Protein AF-A0A1I5YXT7-F1 (afdb_monomer_lite)

pLDDT: mean 79.83, std 17.12, range [38.31, 97.75]

Organism: Hymenobacter arizonensis (NCBI:txid1227077)

Radius of gyration: 20.51 Å; chains: 1; bounding box: 55×56×54 Å

Foldseek 3Di:
DDAPDWQADDPFKTWDDPPPPPPQFWIWMFTADPVGDTDTADIAGHDPQFRWQEWYDDPQKIKTWWWRDCVPHPPDQIFTWIFMWRNVDSHTDTGTADDPDPRDHPKIQNYWDDDDQWIWTWIDFDPFTWIFIFGHDPDDDHTHDTDIDGQPDDAARKDWRDWEDEPFKIWTWIWHQDPQAIKIWIWMATPPVRHTAEIEMEGDGVVNVPPPPDPPDDDDPPDDFDDWYDAHQWIWTLGAQKIKIFRSVQSNVVQDDPDDPDPDDDDPPSRHYYHYVVVVDDGGRIDIGGDDPQFGSVQWYDHHHQWIFGQTPVNPDTDTDGPPDD

Sequence (326 aa):
MPFGALTAVSNGYAVSLPTKRANHSRVSRAILNEEGVPTRLPDLALPPHLVTRGLALHGPFLYVGGDFDERGRPAVEVRPAAGRFDLRVEQPTWEPLELPIPPAAGKAIDDVLVEGDELILVDNILFPKYLFVYRLAAGNALPHSPRVIELPFARVNEHIHKGQVSPDYVALYSTSTGMGGTGTYVSVLRRGEYSPCLEVAYEEAAEESWTPWTLASGTEFRSLPFDIALHDHTLVIACPQALACIDLRAVETAALPGPLDSPHATIPPSEFLRIDLRDATPVSGLRWLDLGPEEDPDAVQFVGPNRLLLTTSDKQATQQAWLKAI

Secondary structure (DSSP, 8-state):
----S-SEE-SSEEEEPPPTTS-SSEEEEEEE-TT--EEEPPPEEPPTTEEEEEEEEETTEEEEEEEE--TT-TTS---EEEEEEETTSSSPPPEEPPPSS---TT-EEEEEEEETTEEEEEEESSSSPEEEEEEPPSSSPPP-SPEEEE-S---TT-EEEEEEE-SSEEEEEEEEEETTEEEEEEEEEETTT--EEEEEEEEEEHHHH-S-----SS-----S---EEEETTEEEEEETTEEEEEEHHHHHHHH--S----TT----TTSSEEEEGGGT---TTEEEEEPPTT--GGGEEEEETTEEEEE-TTSS-EEEEESTT-

Structure (mmCIF, N/CA/C/O backbone):
data_AF-A0A1I5YXT7-F1
#
_entry.id   AF-A0A1I5YXT7-F1
#
loop_
_atom_site.group_PDB
_atom_site.id
_atom_site.type_symbol
_atom_site.label_atom_id
_atom_site.label_alt_id
_atom_site.label_comp_id
_atom_site.label_asym_id
_atom_site.label_entity_id
_atom_site.label_seq_id
_atom_site.pdbx_PDB_ins_code
_atom_site.Cartn_x
_atom_site.Cartn_y
_atom_site.Cartn_z
_atom_site.occupancy
_atom_site.B_iso_or_equiv
_atom_site.auth_seq_id
_atom_site.auth_comp_id
_atom_site.auth_asym_id
_atom_site.auth_atom_id
_atom_site.pdbx_PDB_model_num
ATOM 1 N N . MET A 1 1 ? -15.510 22.382 6.409 1.00 51.41 1 MET A N 1
ATOM 2 C CA . MET A 1 1 ? -14.091 22.154 6.058 1.00 51.41 1 MET A CA 1
ATOM 3 C C . MET A 1 1 ? -14.060 21.079 4.990 1.00 51.41 1 MET A C 1
ATOM 5 O O . MET A 1 1 ? -14.765 20.093 5.192 1.00 51.41 1 MET A O 1
ATOM 9 N N . PRO A 1 2 ? -13.353 21.289 3.869 1.00 63.00 2 PRO A N 1
ATOM 10 C CA . PRO A 1 2 ? -13.248 20.286 2.813 1.00 63.00 2 PRO A CA 1
ATOM 11 C C . PRO A 1 2 ? -12.614 19.001 3.362 1.00 63.00 2 PRO A C 1
ATOM 13 O O . PRO A 1 2 ? -11.765 19.063 4.254 1.00 63.00 2 PRO A O 1
ATOM 16 N N . PHE A 1 3 ? -13.066 17.849 2.868 1.00 61.78 3 PHE A N 1
ATOM 17 C CA . PHE A 1 3 ? -12.399 16.570 3.114 1.00 61.78 3 PHE A CA 1
ATOM 18 C C . PHE A 1 3 ? -11.018 16.627 2.443 1.00 61.78 3 PHE A C 1
ATOM 20 O O . PHE A 1 3 ? -10.900 17.196 1.357 1.00 61.78 3 PHE A O 1
ATOM 27 N N . GLY A 1 4 ? -9.970 16.132 3.108 1.00 67.62 4 GLY A N 1
ATOM 28 C CA . GLY A 1 4 ? -8.622 16.114 2.531 1.00 67.62 4 GLY A CA 1
ATOM 29 C C . GLY A 1 4 ? -8.531 15.189 1.313 1.00 67.62 4 GLY A C 1
ATOM 30 O O . GLY A 1 4 ? -9.512 14.543 0.942 1.00 67.62 4 GLY A O 1
ATOM 31 N N . ALA A 1 5 ? -7.343 15.095 0.711 1.00 71.69 5 ALA A N 1
ATOM 32 C CA . ALA A 1 5 ? -7.082 14.090 -0.319 1.00 71.69 5 ALA A CA 1
ATOM 33 C C . ALA A 1 5 ? -7.396 12.692 0.240 1.00 71.69 5 ALA A C 1
ATOM 35 O O . ALA A 1 5 ? -6.909 12.324 1.311 1.00 71.69 5 ALA A O 1
ATOM 36 N N . LEU A 1 6 ? -8.263 11.953 -0.453 1.00 72.94 6 LEU A N 1
ATOM 37 C CA . LEU A 1 6 ? -8.697 10.626 -0.029 1.00 72.94 6 LEU A CA 1
ATOM 38 C C . LEU A 1 6 ? -7.500 9.679 0.018 1.00 72.94 6 LEU A C 1
ATOM 40 O O . LEU A 1 6 ? -6.751 9.586 -0.948 1.00 72.94 6 LEU A O 1
ATOM 44 N N . THR A 1 7 ? -7.338 8.979 1.140 1.00 78.25 7 THR A N 1
ATOM 45 C CA . THR A 1 7 ? -6.273 7.980 1.311 1.00 78.25 7 THR A CA 1
ATOM 46 C C . THR A 1 7 ? -6.803 6.573 1.055 1.00 78.25 7 THR A C 1
ATOM 48 O O . THR A 1 7 ? -6.131 5.787 0.404 1.00 78.25 7 THR A O 1
ATOM 51 N N . ALA A 1 8 ? -8.018 6.261 1.520 1.00 78.69 8 ALA A N 1
ATOM 52 C CA . ALA A 1 8 ? -8.677 4.989 1.227 1.00 78.69 8 ALA A CA 1
ATOM 53 C C . ALA A 1 8 ? -10.203 5.148 1.147 1.00 78.69 8 ALA A C 1
ATOM 55 O O . ALA A 1 8 ? -10.797 6.002 1.816 1.00 78.69 8 ALA A O 1
ATOM 56 N N . VAL A 1 9 ? -10.843 4.306 0.329 1.00 81.38 9 VAL A N 1
ATOM 57 C CA . VAL A 1 9 ? -12.294 4.309 0.087 1.00 81.38 9 VAL A CA 1
ATOM 58 C C . VAL A 1 9 ? -12.834 2.874 0.058 1.00 81.38 9 VAL A C 1
ATOM 60 O O . VAL A 1 9 ? -12.223 1.996 -0.541 1.00 81.38 9 VAL A O 1
ATOM 63 N N . SER A 1 10 ? -13.999 2.643 0.668 1.00 85.50 10 SER A N 1
ATOM 64 C CA . SER A 1 10 ? -14.807 1.422 0.533 1.00 85.50 10 SER A CA 1
ATOM 65 C C . SER A 1 10 ? -16.234 1.762 0.082 1.00 85.50 10 SER A C 1
ATOM 67 O O . SER A 1 10 ? -16.567 2.928 -0.117 1.00 85.50 10 SER A O 1
ATOM 69 N N . ASN A 1 11 ? -17.106 0.756 -0.067 1.00 81.06 11 ASN A N 1
ATOM 70 C CA . ASN A 1 11 ? -18.487 0.948 -0.541 1.00 81.06 11 ASN A CA 1
ATOM 71 C C . ASN A 1 11 ? -19.358 1.853 0.351 1.00 81.06 11 ASN A C 1
ATOM 73 O O . ASN A 1 11 ? -20.406 2.294 -0.102 1.00 81.06 11 ASN A O 1
ATOM 77 N N . GLY A 1 12 ? -18.957 2.126 1.595 1.00 88.56 12 GLY A N 1
ATOM 78 C CA . GLY A 1 12 ? -19.732 2.979 2.506 1.00 88.56 12 GLY A CA 1
ATOM 79 C C . GLY A 1 12 ? -18.912 4.002 3.280 1.00 88.56 12 GLY A C 1
ATOM 80 O O . GLY A 1 12 ? -19.489 4.821 3.991 1.00 88.56 12 GLY A O 1
ATOM 81 N N . TYR A 1 13 ? -17.584 3.979 3.164 1.00 92.19 13 TYR A N 1
ATOM 82 C CA . TYR A 1 13 ? -16.708 4.822 3.969 1.00 92.19 13 TYR A CA 1
ATOM 83 C C . TYR A 1 13 ? -15.576 5.407 3.136 1.00 92.19 13 TYR A C 1
ATOM 85 O O . TYR A 1 13 ? -15.077 4.793 2.196 1.00 92.19 13 TYR A O 1
ATOM 93 N N . ALA A 1 14 ? -15.141 6.593 3.535 1.00 89.06 14 ALA A N 1
ATOM 94 C CA . ALA A 1 14 ? -13.957 7.248 3.012 1.00 89.06 14 ALA A CA 1
ATOM 95 C C . ALA A 1 14 ? -13.109 7.754 4.175 1.00 89.06 14 ALA A C 1
ATOM 97 O O . ALA A 1 14 ? -13.640 8.246 5.176 1.00 89.06 14 ALA A O 1
ATOM 98 N N . VAL A 1 15 ? -11.792 7.647 4.041 1.00 90.06 15 VAL A N 1
ATOM 99 C CA . VAL A 1 15 ? -10.830 8.125 5.036 1.00 90.06 15 VAL A CA 1
ATOM 100 C C . VAL A 1 15 ? -9.730 8.931 4.363 1.00 90.06 15 VAL A C 1
ATOM 102 O O . VAL A 1 15 ? -9.345 8.669 3.222 1.00 90.06 15 VAL A O 1
ATOM 105 N N . SER A 1 16 ? -9.216 9.922 5.079 1.00 87.94 16 SER A N 1
ATOM 106 C CA . SER A 1 16 ? -8.082 10.721 4.624 1.00 87.94 16 SER A CA 1
ATOM 107 C C . SER A 1 16 ? -7.149 11.031 5.780 1.00 87.94 16 SER A C 1
ATOM 109 O O . SER A 1 16 ? -7.599 11.418 6.870 1.00 87.94 16 SER A O 1
ATOM 111 N N . LEU A 1 17 ? -5.849 10.954 5.516 1.00 84.50 17 LEU A N 1
ATOM 112 C CA . LEU A 1 17 ? -4.858 11.560 6.388 1.00 84.50 17 LEU A CA 1
ATOM 113 C C . LEU A 1 17 ? -4.933 13.089 6.267 1.00 84.50 17 LEU A C 1
ATOM 115 O O . LEU A 1 17 ? -5.038 13.627 5.161 1.00 84.50 17 LEU A O 1
ATOM 119 N N . PRO A 1 18 ? -4.907 13.823 7.389 1.00 74.19 18 PRO A N 1
ATOM 120 C CA . PRO A 1 18 ? -4.821 15.269 7.336 1.00 74.19 18 PRO A CA 1
ATOM 121 C C . PRO A 1 18 ? -3.513 15.699 6.658 1.00 74.19 18 PRO A C 1
ATOM 123 O O . PRO A 1 18 ? -2.463 15.088 6.839 1.00 74.19 18 PRO A O 1
ATOM 126 N N . THR A 1 19 ? -3.558 16.791 5.892 1.00 67.06 19 THR A N 1
ATOM 127 C CA . THR A 1 19 ? -2.360 17.366 5.260 1.00 67.06 19 THR A CA 1
ATOM 128 C C . THR A 1 19 ? -1.277 17.659 6.307 1.00 67.06 19 THR A C 1
ATOM 130 O O . THR A 1 19 ? -1.624 18.139 7.389 1.00 67.06 19 THR A O 1
ATOM 133 N N . LYS A 1 20 ? 0.004 17.444 5.947 1.00 58.19 20 LYS A N 1
ATOM 134 C CA . LYS A 1 20 ? 1.272 17.473 6.735 1.00 58.19 20 LYS A CA 1
ATOM 135 C C . LYS A 1 20 ? 1.431 18.465 7.915 1.00 58.19 20 LYS A C 1
ATOM 137 O O . LYS A 1 20 ? 2.406 18.360 8.646 1.00 58.19 20 LYS A O 1
ATOM 142 N N . ARG A 1 21 ? 0.545 19.446 8.108 1.00 50.75 21 ARG A N 1
ATOM 143 C CA . ARG A 1 21 ? 0.590 20.441 9.196 1.00 50.75 21 ARG A CA 1
ATOM 144 C C . ARG A 1 21 ? -0.357 20.170 10.367 1.00 50.75 21 ARG A C 1
ATOM 146 O O . ARG A 1 21 ? -0.235 20.840 11.387 1.00 50.75 21 ARG A O 1
ATOM 153 N N . ALA A 1 22 ? -1.300 19.240 10.247 1.00 51.69 22 ALA A N 1
ATOM 154 C CA . ALA A 1 22 ? -2.171 18.874 11.358 1.00 51.69 22 ALA A CA 1
ATOM 155 C C . ALA A 1 22 ? -1.565 17.683 12.108 1.00 51.69 22 ALA A C 1
ATOM 157 O O . ALA A 1 22 ? -1.231 16.674 11.499 1.00 51.69 22 ALA A O 1
ATOM 158 N N . ASN A 1 23 ? -1.395 17.855 13.422 1.00 53.50 23 ASN A N 1
ATOM 159 C CA . ASN A 1 23 ? -0.849 16.882 14.370 1.00 53.50 23 ASN A CA 1
ATOM 160 C C . ASN A 1 23 ? -1.160 15.431 13.967 1.00 53.50 23 ASN A C 1
ATOM 162 O O . ASN A 1 23 ? -2.331 15.098 13.784 1.00 53.50 23 ASN A O 1
ATOM 166 N N . HIS A 1 24 ? -0.115 14.598 13.895 1.00 62.75 24 HIS A N 1
ATOM 167 C CA . HIS A 1 24 ? -0.063 13.198 13.434 1.00 62.75 24 HIS A CA 1
ATOM 168 C C . HIS A 1 24 ? -1.058 12.208 14.085 1.00 62.75 24 HIS A C 1
ATOM 170 O O . HIS A 1 24 ? -0.978 11.013 13.852 1.00 62.75 24 HIS A O 1
ATOM 176 N N . SER A 1 25 ? -2.010 12.673 14.892 1.00 71.88 25 SER A N 1
ATOM 177 C CA . SER A 1 25 ? -2.858 11.863 15.771 1.00 71.88 25 SER A CA 1
ATOM 178 C C . SER A 1 25 ? -4.332 11.817 15.348 1.00 71.88 25 SER A C 1
ATOM 180 O O . SER A 1 25 ? -5.193 11.533 16.183 1.00 71.88 25 SER A O 1
ATOM 182 N N . ARG A 1 26 ? -4.663 12.157 14.094 1.00 86.06 26 ARG A N 1
ATOM 183 C CA . ARG A 1 26 ? -6.054 12.158 13.609 1.00 86.06 26 ARG A CA 1
ATOM 184 C C . ARG A 1 26 ? -6.184 11.562 12.219 1.00 86.06 26 ARG A C 1
ATOM 186 O O . ARG A 1 26 ? -5.391 11.867 11.338 1.00 86.06 26 ARG A O 1
ATOM 193 N N . VAL A 1 27 ? -7.259 10.807 12.017 1.00 90.94 27 VAL A N 1
ATOM 194 C CA . VAL A 1 27 ? -7.727 10.358 10.700 1.00 90.94 27 VAL A CA 1
ATOM 195 C C . VAL A 1 27 ? -9.112 10.951 10.475 1.00 90.94 27 VAL A C 1
ATOM 197 O O . VAL A 1 27 ? -10.010 10.773 11.302 1.00 90.94 27 VAL A O 1
ATOM 200 N N . SER A 1 28 ? -9.288 11.682 9.373 1.00 92.06 28 SER A N 1
ATOM 201 C CA . SER A 1 28 ? -10.616 12.150 8.965 1.00 92.06 28 SER A CA 1
ATOM 202 C C . SER A 1 28 ? -11.378 10.993 8.332 1.00 92.06 28 SER A C 1
ATOM 204 O O . SER A 1 28 ? -10.802 10.212 7.575 1.00 92.06 28 SER A O 1
ATOM 206 N N . ARG A 1 29 ? -12.677 10.894 8.618 1.00 93.94 29 ARG A N 1
ATOM 207 C CA . ARG A 1 29 ? -13.549 9.857 8.055 1.00 93.94 29 ARG A CA 1
ATOM 208 C C . ARG A 1 29 ? -14.902 10.419 7.629 1.00 93.94 29 ARG A C 1
ATOM 210 O O . ARG A 1 29 ? -15.376 11.417 8.177 1.00 93.94 29 ARG A O 1
ATOM 217 N N . ALA A 1 30 ? -15.518 9.775 6.652 1.00 92.69 30 ALA A N 1
ATOM 218 C CA . ALA A 1 30 ? -16.839 10.096 6.134 1.00 92.69 30 ALA A CA 1
ATOM 219 C C . ALA A 1 30 ? -17.614 8.815 5.808 1.00 92.69 30 ALA A C 1
ATOM 221 O O . ALA A 1 30 ? -17.011 7.785 5.506 1.00 92.69 30 ALA A O 1
ATOM 222 N N . ILE A 1 31 ? -18.943 8.907 5.855 1.00 93.06 31 ILE A N 1
ATOM 223 C CA . ILE A 1 31 ? -19.852 7.915 5.265 1.00 93.06 31 ILE A CA 1
ATOM 224 C C . ILE A 1 31 ? -20.153 8.356 3.840 1.00 93.06 31 ILE A C 1
ATOM 226 O O . ILE A 1 31 ? -20.368 9.544 3.603 1.00 93.06 31 ILE A O 1
ATOM 230 N N . LEU A 1 32 ? -20.174 7.416 2.906 1.00 87.69 32 LEU A N 1
ATOM 231 C CA . LEU A 1 32 ? -20.606 7.661 1.535 1.00 87.69 32 LEU A CA 1
ATOM 232 C C . LEU A 1 32 ? -22.086 7.298 1.402 1.00 87.69 32 LEU A C 1
ATOM 234 O O . LEU A 1 32 ? -22.505 6.248 1.889 1.00 87.69 32 LEU A O 1
ATOM 238 N N . ASN A 1 33 ? -22.878 8.167 0.773 1.00 88.31 33 ASN A N 1
ATOM 239 C CA . ASN A 1 33 ? -24.246 7.820 0.384 1.00 88.31 33 ASN A CA 1
ATOM 240 C C . ASN A 1 33 ? -24.256 6.945 -0.890 1.00 88.31 33 ASN A C 1
ATOM 242 O O . ASN A 1 33 ? -23.198 6.595 -1.416 1.00 88.31 33 ASN A O 1
ATOM 246 N N . GLU A 1 34 ? -25.441 6.587 -1.390 1.00 86.69 34 GLU A N 1
ATOM 247 C CA . GLU A 1 34 ? -25.594 5.746 -2.589 1.00 86.69 34 GLU A CA 1
ATOM 248 C C . GLU A 1 34 ? -24.968 6.381 -3.844 1.00 86.69 34 GLU A C 1
ATOM 250 O O . GLU A 1 34 ? -24.461 5.675 -4.715 1.00 86.69 34 GLU A O 1
ATOM 255 N N . GLU A 1 35 ? -24.919 7.714 -3.906 1.00 84.38 35 GLU A N 1
ATOM 256 C CA . GLU A 1 35 ? -24.263 8.480 -4.969 1.00 84.38 35 GLU A CA 1
ATOM 257 C C . GLU A 1 35 ? -22.750 8.680 -4.744 1.00 84.38 35 GLU A C 1
ATOM 259 O O . GLU A 1 35 ? -22.089 9.353 -5.535 1.00 84.38 35 GLU A O 1
ATOM 264 N N . GLY A 1 36 ? -22.178 8.124 -3.670 1.00 81.38 36 GLY A N 1
ATOM 265 C CA . GLY A 1 36 ? -20.761 8.263 -3.329 1.00 81.38 36 GLY A CA 1
ATOM 266 C C . GLY A 1 36 ? -20.373 9.629 -2.746 1.00 81.38 36 GLY A C 1
ATOM 267 O O . GLY A 1 36 ? -19.185 9.925 -2.613 1.00 81.38 36 GLY A O 1
ATOM 268 N N . VAL A 1 37 ? -21.344 10.470 -2.387 1.00 82.31 37 VAL A N 1
ATOM 269 C CA . VAL A 1 37 ? -21.122 11.783 -1.773 1.00 82.31 37 VAL A CA 1
ATOM 270 C C . VAL A 1 37 ? -20.740 11.607 -0.295 1.00 82.31 37 VAL A C 1
ATOM 272 O O . VAL A 1 37 ? -21.495 10.995 0.469 1.00 82.31 37 VAL A O 1
ATOM 275 N N . PRO A 1 38 ? -19.591 12.151 0.150 1.00 86.62 38 PRO A N 1
ATOM 276 C CA . PRO A 1 38 ? -19.126 11.983 1.520 1.00 86.62 38 PRO A CA 1
ATOM 277 C C . PRO A 1 38 ? -19.856 12.901 2.507 1.00 86.62 38 PRO A C 1
ATOM 279 O O . PRO A 1 38 ? -19.842 14.125 2.384 1.00 86.62 38 PRO A O 1
ATOM 282 N N . THR A 1 39 ? -20.397 12.311 3.571 1.00 92.31 39 THR A N 1
ATOM 283 C CA . THR A 1 39 ? -20.858 13.005 4.779 1.00 92.31 39 THR A CA 1
ATOM 284 C C . THR A 1 39 ? -19.813 12.847 5.879 1.00 92.31 39 THR A C 1
ATOM 286 O O . THR A 1 39 ? -19.572 11.743 6.373 1.00 92.31 39 THR A O 1
ATOM 289 N N . ARG A 1 40 ? -19.161 13.952 6.260 1.00 91.88 40 ARG A N 1
ATOM 290 C CA . ARG A 1 40 ? -18.073 13.944 7.251 1.00 91.88 40 ARG A CA 1
ATOM 291 C C . ARG A 1 40 ? -18.568 13.494 8.630 1.00 91.88 40 ARG A C 1
ATOM 293 O O . ARG A 1 40 ? -19.551 14.019 9.143 1.00 91.88 40 ARG A O 1
ATOM 300 N N . LEU A 1 41 ? -17.820 12.583 9.245 1.00 93.44 41 LEU A N 1
ATOM 301 C CA . LEU A 1 41 ? -17.992 12.132 10.625 1.00 93.44 41 LEU A CA 1
ATOM 302 C C . LEU A 1 41 ? -16.933 12.773 11.546 1.00 93.44 41 LEU A C 1
ATOM 304 O O . LEU A 1 41 ? -15.963 13.357 11.051 1.00 93.44 41 LEU A O 1
ATOM 308 N N . PRO A 1 42 ? -17.071 12.652 12.883 1.00 93.75 42 PRO A N 1
ATOM 309 C CA . PRO A 1 42 ? -15.999 13.007 13.806 1.00 93.75 42 PRO A CA 1
ATOM 310 C C . PRO A 1 42 ? -14.698 12.258 13.487 1.00 93.75 42 PRO A C 1
ATOM 312 O O . PRO A 1 42 ? -14.721 11.049 13.220 1.00 93.75 42 PRO A O 1
ATOM 315 N N . ASP A 1 43 ? -13.581 12.989 13.533 1.00 93.12 43 ASP A N 1
ATOM 316 C CA . ASP A 1 43 ? -12.239 12.442 13.315 1.00 93.12 43 ASP A CA 1
ATOM 317 C C . ASP A 1 43 ? -11.935 11.336 14.339 1.00 93.12 43 ASP A C 1
ATOM 319 O O . ASP A 1 43 ? -12.352 11.407 15.499 1.00 93.12 43 ASP A O 1
ATOM 323 N N . LEU A 1 44 ? -11.173 10.328 13.919 1.00 94.12 44 LEU A N 1
ATOM 324 C CA . LEU A 1 44 ? -10.722 9.258 14.803 1.00 94.12 44 LEU A CA 1
ATOM 325 C C . LEU A 1 44 ? -9.593 9.754 15.707 1.00 94.12 44 LEU A C 1
ATOM 327 O O . LEU A 1 44 ? -8.641 10.386 15.238 1.00 94.12 44 LEU A O 1
ATOM 331 N N . ALA A 1 45 ? -9.691 9.426 16.994 1.00 91.94 45 ALA A N 1
ATOM 332 C CA . ALA A 1 45 ? -8.608 9.617 17.945 1.00 91.94 45 ALA A CA 1
ATOM 333 C C . ALA A 1 45 ? -7.623 8.449 17.820 1.00 91.94 45 ALA A C 1
ATOM 335 O O . ALA A 1 45 ? -7.941 7.316 18.182 1.00 91.94 45 ALA A O 1
ATOM 336 N N . LEU A 1 46 ? -6.431 8.725 17.293 1.00 92.88 46 LEU A N 1
ATOM 337 C CA . LEU A 1 46 ? -5.354 7.741 17.267 1.00 92.88 46 LEU A CA 1
ATOM 338 C C . LEU A 1 46 ? -4.700 7.618 18.650 1.00 92.88 46 LEU A C 1
ATOM 340 O O . LEU A 1 46 ? -4.721 8.586 19.422 1.00 92.88 46 LEU A O 1
ATOM 344 N N . PRO A 1 47 ? -4.074 6.467 18.962 1.00 92.00 47 PRO A N 1
ATOM 345 C CA . PRO A 1 47 ? -3.171 6.366 20.097 1.00 92.00 47 PRO A CA 1
ATOM 346 C C . PRO A 1 47 ? -2.169 7.533 20.123 1.00 92.00 47 PRO A C 1
ATOM 348 O O . PRO A 1 47 ? -1.662 7.933 19.069 1.00 92.00 47 PRO A O 1
ATOM 351 N N . PRO A 1 48 ? -1.856 8.091 21.305 1.00 87.44 48 PRO A N 1
ATOM 352 C CA . PRO A 1 48 ? -0.825 9.113 21.421 1.00 87.44 48 PRO A CA 1
ATOM 353 C C . PRO A 1 48 ? 0.486 8.640 20.787 1.00 87.44 48 PRO A C 1
ATOM 355 O O . PRO A 1 48 ? 0.879 7.492 20.974 1.00 87.44 48 PRO A O 1
ATOM 358 N N . HIS A 1 49 ? 1.163 9.540 20.071 1.00 87.06 49 HIS A N 1
ATOM 359 C CA . HIS A 1 49 ? 2.463 9.300 19.422 1.00 87.06 49 HIS A CA 1
ATOM 360 C C . HIS A 1 49 ? 2.460 8.342 18.225 1.00 87.06 49 HIS A C 1
ATOM 362 O O . HIS A 1 49 ? 3.505 8.184 17.600 1.00 87.06 49 HIS A O 1
ATOM 368 N N . LEU A 1 50 ? 1.316 7.757 17.858 1.00 89.94 50 LEU A N 1
ATOM 369 C CA . LEU A 1 50 ? 1.212 7.006 16.612 1.00 89.94 50 LEU A CA 1
ATOM 370 C C . LEU A 1 50 ? 1.381 7.959 15.423 1.00 89.94 50 LEU A C 1
ATOM 372 O O . LEU A 1 50 ? 0.584 8.881 15.246 1.00 89.94 50 LEU A O 1
ATOM 376 N N . VAL A 1 51 ? 2.391 7.707 14.597 1.00 89.88 51 VAL A N 1
ATOM 377 C CA . VAL A 1 51 ? 2.562 8.303 13.274 1.00 89.88 51 VAL A CA 1
ATOM 378 C C . VAL A 1 51 ? 1.983 7.330 12.262 1.00 89.88 51 VAL A C 1
ATOM 380 O O . VAL A 1 51 ? 2.520 6.252 12.044 1.00 89.88 51 VAL A O 1
ATOM 383 N N . THR A 1 52 ? 0.854 7.697 11.660 1.00 91.44 52 THR A N 1
ATOM 384 C CA . THR A 1 52 ? 0.218 6.863 10.631 1.00 91.44 52 THR A CA 1
ATOM 385 C C . THR A 1 52 ? 0.950 6.974 9.301 1.00 91.44 52 THR A C 1
ATOM 387 O O . THR A 1 52 ? 1.254 8.084 8.859 1.00 91.44 52 THR A O 1
ATOM 390 N N . ARG A 1 53 ? 1.169 5.828 8.654 1.00 90.44 53 ARG A N 1
ATOM 391 C CA . ARG A 1 53 ? 1.805 5.710 7.335 1.00 90.44 53 ARG A CA 1
ATOM 392 C C . ARG A 1 53 ? 0.897 5.036 6.315 1.00 90.44 53 ARG A C 1
ATOM 394 O O . ARG A 1 53 ? 0.727 5.575 5.230 1.00 90.44 53 ARG A O 1
ATOM 401 N N . GLY A 1 54 ? 0.237 3.949 6.714 1.00 91.44 54 GLY A N 1
ATOM 402 C CA . GLY A 1 54 ? -0.686 3.195 5.867 1.00 91.44 54 GLY A CA 1
ATOM 403 C C . GLY A 1 54 ? -2.116 3.208 6.397 1.00 91.44 54 GLY A C 1
ATOM 404 O O . GLY A 1 54 ? -2.345 3.147 7.610 1.00 91.44 54 GLY A O 1
ATOM 405 N N . LEU A 1 55 ? -3.086 3.260 5.483 1.00 94.62 55 LEU A N 1
ATOM 406 C CA . LEU A 1 55 ? -4.513 3.118 5.769 1.00 94.62 55 LEU A CA 1
ATOM 407 C C . LEU A 1 55 ? -5.152 2.188 4.738 1.00 94.62 55 LEU A C 1
ATOM 409 O O . LEU A 1 55 ? -5.010 2.415 3.541 1.00 94.62 55 LEU A O 1
ATOM 413 N N . ALA A 1 56 ? -5.961 1.234 5.195 1.00 94.38 56 ALA A N 1
ATOM 414 C CA . ALA A 1 56 ? -6.807 0.429 4.317 1.00 94.38 56 ALA A CA 1
ATOM 415 C C . ALA A 1 56 ? -8.212 0.270 4.890 1.00 94.38 56 ALA A C 1
ATOM 417 O O . ALA A 1 56 ? -8.400 0.212 6.106 1.00 94.38 56 ALA A O 1
ATOM 418 N N . LEU A 1 57 ? -9.209 0.163 4.011 1.00 94.06 57 LEU A N 1
ATOM 419 C CA . LEU A 1 57 ? -10.587 -0.128 4.397 1.00 94.06 57 LEU A CA 1
ATOM 420 C C . LEU A 1 57 ? -10.990 -1.534 3.944 1.00 94.06 57 LEU A C 1
ATOM 422 O O . LEU A 1 57 ? -10.791 -1.900 2.791 1.00 94.06 57 LEU A O 1
ATOM 426 N N . HIS A 1 58 ? -11.643 -2.279 4.835 1.00 94.00 58 HIS A N 1
ATOM 427 C CA . HIS A 1 58 ? -12.325 -3.534 4.523 1.00 94.00 58 HIS A CA 1
ATOM 428 C C . HIS A 1 58 ? -13.758 -3.478 5.062 1.00 94.00 58 HIS A C 1
ATOM 430 O O . HIS A 1 58 ? -13.998 -3.622 6.264 1.00 94.00 58 HIS A O 1
ATOM 436 N N . GLY A 1 59 ? -14.728 -3.210 4.185 1.00 92.19 59 GLY A N 1
ATOM 437 C CA . GLY A 1 59 ? -16.105 -2.951 4.610 1.00 92.19 59 GLY A CA 1
ATOM 438 C C . GLY A 1 59 ? -16.169 -1.776 5.606 1.00 92.19 59 GLY A C 1
ATOM 439 O O . GLY A 1 59 ? -15.765 -0.669 5.232 1.00 92.19 59 GLY A O 1
ATOM 440 N N . PRO A 1 60 ? -16.668 -1.982 6.845 1.00 95.19 60 PRO A N 1
ATOM 441 C CA . PRO A 1 60 ? -16.713 -0.952 7.884 1.00 95.19 60 PRO A CA 1
ATOM 442 C C . PRO A 1 60 ? -15.425 -0.827 8.708 1.00 95.19 60 PRO A C 1
ATOM 444 O O . PRO A 1 60 ? -15.372 -0.001 9.617 1.00 95.19 60 PRO A O 1
ATOM 447 N N . PHE A 1 61 ? -14.415 -1.660 8.466 1.00 96.62 61 PHE A N 1
ATOM 448 C CA . PHE A 1 61 ? -13.191 -1.652 9.257 1.00 96.62 61 PHE A CA 1
ATOM 449 C C . PHE A 1 61 ? -12.121 -0.795 8.597 1.00 96.62 61 PHE A C 1
ATOM 451 O O . PHE A 1 61 ? -11.820 -0.975 7.418 1.00 96.62 61 PHE A O 1
ATOM 458 N N . LEU A 1 62 ? -11.524 0.103 9.379 1.00 97.00 62 LEU A N 1
ATOM 459 C CA . LEU A 1 62 ? -10.306 0.815 9.011 1.00 97.00 62 LEU A CA 1
ATOM 460 C C . LEU A 1 62 ? -9.116 0.130 9.667 1.00 97.00 62 LEU A C 1
ATOM 462 O O . LEU A 1 62 ? -9.067 0.057 10.892 1.00 97.00 62 LEU A O 1
ATOM 466 N N . TYR A 1 63 ? -8.150 -0.288 8.863 1.00 97.12 63 TYR A N 1
ATOM 467 C CA . TYR A 1 63 ? -6.845 -0.751 9.309 1.00 97.12 63 TYR A CA 1
ATOM 468 C C . TYR A 1 63 ? -5.824 0.370 9.168 1.00 97.12 63 TYR A C 1
ATOM 470 O O . TYR A 1 63 ? -5.835 1.117 8.190 1.00 97.12 63 TYR A O 1
ATOM 478 N N . VAL A 1 64 ? -4.957 0.489 10.166 1.00 96.38 64 VAL A N 1
ATOM 479 C CA . VAL A 1 64 ? -3.974 1.565 10.282 1.00 96.38 64 VAL A CA 1
ATOM 480 C C . VAL A 1 64 ? -2.617 0.950 10.573 1.00 96.38 64 VAL A C 1
ATOM 482 O O . VAL A 1 64 ? -2.505 0.126 11.481 1.00 96.38 64 VAL A O 1
ATOM 485 N N . GLY A 1 65 ? -1.607 1.376 9.822 1.00 94.75 65 GLY A N 1
ATOM 486 C CA . GLY A 1 65 ? -0.205 1.016 10.004 1.00 94.75 65 GLY A CA 1
ATOM 487 C C . GLY A 1 65 ? 0.640 2.256 10.270 1.00 94.75 65 GLY A C 1
ATOM 488 O O . GLY A 1 65 ? 0.321 3.355 9.800 1.00 94.75 65 GLY A O 1
ATOM 489 N N . GLY A 1 66 ? 1.698 2.097 11.053 1.00 92.62 66 GLY A N 1
ATOM 490 C CA . GLY A 1 66 ? 2.659 3.154 11.311 1.00 92.62 66 GLY A CA 1
ATOM 491 C C . GLY A 1 66 ? 3.7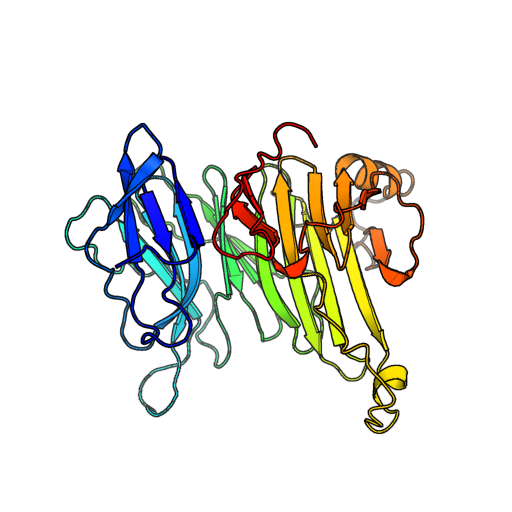09 2.769 12.344 1.00 92.62 66 GLY A C 1
ATOM 492 O O . GLY A 1 66 ? 4.059 1.595 12.501 1.00 92.62 66 GLY A O 1
ATOM 493 N N . ASP A 1 67 ? 4.182 3.772 13.072 1.00 90.50 67 ASP A N 1
ATOM 494 C CA . ASP A 1 67 ? 5.137 3.636 14.169 1.00 90.50 67 ASP A CA 1
ATOM 495 C C . ASP A 1 67 ? 4.794 4.567 15.334 1.00 90.50 67 ASP A C 1
ATOM 497 O O . ASP A 1 67 ? 4.110 5.578 15.167 1.00 90.50 67 ASP A O 1
ATOM 501 N N . PHE A 1 68 ? 5.250 4.216 16.534 1.00 87.94 68 PHE A N 1
ATOM 502 C CA . PHE A 1 68 ? 5.246 5.144 17.663 1.00 87.94 68 PHE A CA 1
ATOM 503 C C . PHE A 1 68 ? 6.535 5.976 17.638 1.00 87.94 68 PHE A C 1
ATOM 505 O O . PHE A 1 68 ? 7.610 5.425 17.860 1.00 87.94 68 PHE A O 1
ATOM 512 N N . ASP A 1 69 ? 6.427 7.287 17.386 1.00 77.62 69 ASP A N 1
ATOM 513 C CA . ASP A 1 69 ? 7.587 8.192 17.318 1.00 77.62 69 ASP A CA 1
ATOM 514 C C . ASP A 1 69 ? 8.022 8.661 18.722 1.00 77.62 69 ASP A C 1
ATOM 516 O O . ASP A 1 69 ? 7.220 9.114 19.546 1.00 77.62 69 ASP A O 1
ATOM 520 N N . GLU A 1 70 ? 9.329 8.577 18.966 1.00 63.69 70 GLU A N 1
ATOM 521 C CA . GLU A 1 70 ? 10.026 8.875 20.218 1.00 63.69 70 GLU A CA 1
ATOM 522 C C . GLU A 1 70 ? 10.349 10.360 20.423 1.00 63.69 70 GLU A C 1
ATOM 524 O O . GLU A 1 70 ? 10.796 10.728 21.515 1.00 63.69 70 GLU A O 1
ATOM 529 N N . ARG A 1 71 ? 10.177 11.227 19.407 1.00 64.12 71 ARG A N 1
ATOM 530 C CA . ARG A 1 71 ? 10.654 12.627 19.442 1.00 64.12 71 ARG A CA 1
ATOM 531 C C . ARG A 1 71 ? 10.243 13.363 20.727 1.00 64.12 71 ARG A C 1
ATOM 533 O O . ARG A 1 71 ? 9.154 13.922 20.848 1.00 64.12 71 ARG A O 1
ATOM 540 N N . GLY A 1 72 ? 11.183 13.408 21.675 1.00 60.94 72 GLY A N 1
ATOM 541 C CA . GLY A 1 72 ? 11.101 14.161 22.923 1.00 60.94 72 GLY A CA 1
ATOM 542 C C . GLY A 1 72 ? 10.613 13.408 24.167 1.00 60.94 72 GLY A C 1
ATOM 543 O O . GLY A 1 72 ? 10.389 14.082 25.174 1.00 60.94 72 GLY A O 1
ATOM 544 N N . ARG A 1 73 ? 10.437 12.072 24.164 1.00 64.81 73 ARG A N 1
ATOM 545 C CA . ARG A 1 73 ? 10.021 11.330 25.379 1.00 64.81 73 ARG A CA 1
ATOM 546 C C . ARG A 1 73 ? 10.715 9.966 25.547 1.00 64.81 73 ARG A C 1
ATOM 548 O O . ARG A 1 73 ? 10.324 9.018 24.881 1.00 64.81 73 ARG A O 1
ATOM 555 N N . PRO A 1 74 ? 11.619 9.802 26.533 1.00 61.44 74 PRO A N 1
ATOM 556 C CA . PRO A 1 74 ? 12.366 8.554 26.762 1.00 61.44 74 PRO A CA 1
ATOM 557 C C . PRO A 1 74 ? 11.533 7.380 27.321 1.00 61.44 74 PRO A C 1
ATOM 559 O O . PRO A 1 74 ? 12.101 6.371 27.718 1.00 61.44 74 PRO A O 1
ATOM 562 N N . ALA A 1 75 ? 10.204 7.512 27.418 1.00 60.03 75 ALA A N 1
ATOM 563 C CA . ALA A 1 75 ? 9.318 6.527 28.049 1.00 60.03 75 ALA A CA 1
ATOM 564 C C . ALA A 1 75 ? 8.387 5.797 27.063 1.00 60.03 75 ALA A C 1
ATOM 566 O O . ALA A 1 75 ? 7.567 4.990 27.498 1.00 60.03 75 ALA A O 1
ATOM 567 N N . VAL A 1 76 ? 8.465 6.097 25.764 1.00 63.72 76 VAL A N 1
ATOM 568 C CA . VAL A 1 76 ? 7.690 5.401 24.729 1.00 63.72 76 VAL A CA 1
ATOM 569 C C . VAL A 1 76 ? 8.659 4.522 23.958 1.00 63.72 76 VAL A C 1
ATOM 571 O O . VAL A 1 76 ? 9.612 5.029 23.391 1.00 63.72 76 VAL A O 1
ATOM 574 N N . GLU A 1 77 ? 8.435 3.213 23.977 1.00 68.00 77 GLU A N 1
ATOM 575 C CA . GLU A 1 77 ? 9.216 2.261 23.189 1.00 68.00 77 GLU A CA 1
ATOM 576 C C . GLU A 1 77 ? 8.857 2.430 21.703 1.00 68.00 77 GLU A C 1
ATOM 578 O O . GLU A 1 77 ? 7.706 2.171 21.327 1.00 68.00 77 GLU A O 1
ATOM 583 N N . VAL A 1 78 ? 9.805 2.877 20.862 1.00 71.50 78 VAL A N 1
ATOM 584 C CA . VAL A 1 78 ? 9.626 2.858 19.398 1.00 71.50 78 VAL A CA 1
ATOM 585 C C . VAL A 1 78 ? 9.373 1.429 18.961 1.00 71.50 78 VAL A C 1
ATOM 587 O O . VAL A 1 78 ? 10.207 0.536 19.124 1.00 71.50 78 VAL A O 1
ATOM 590 N N . ARG A 1 79 ? 8.200 1.224 18.376 1.00 78.69 79 ARG A N 1
ATOM 591 C CA . ARG A 1 79 ? 7.786 -0.066 17.853 1.00 78.69 79 ARG A CA 1
ATOM 592 C C . ARG A 1 79 ? 6.849 0.124 16.668 1.00 78.69 79 ARG A C 1
ATOM 594 O O . ARG A 1 79 ? 6.096 1.108 16.649 1.00 78.69 79 ARG A O 1
ATOM 601 N N . PRO A 1 80 ? 6.860 -0.821 15.716 1.00 78.00 80 PRO A N 1
ATOM 602 C CA . PRO A 1 80 ? 5.873 -0.835 14.658 1.00 78.00 80 PRO A CA 1
ATOM 603 C C . PRO A 1 80 ? 4.486 -0.955 15.287 1.00 78.00 80 PRO A C 1
ATOM 605 O O . PRO A 1 80 ? 4.290 -1.605 16.320 1.00 78.00 80 PRO A O 1
ATOM 608 N N . ALA A 1 81 ? 3.525 -0.279 14.677 1.00 90.38 81 ALA A N 1
ATOM 609 C CA . ALA A 1 81 ? 2.170 -0.207 15.176 1.00 90.38 81 ALA A CA 1
ATOM 610 C C . ALA A 1 81 ? 1.202 -0.580 14.065 1.00 90.38 81 ALA A C 1
ATOM 612 O O . ALA A 1 81 ? 1.254 -0.039 12.962 1.00 90.38 81 ALA A O 1
ATOM 613 N N . ALA A 1 82 ? 0.287 -1.482 14.391 1.00 95.25 82 ALA A N 1
ATOM 614 C CA . ALA A 1 82 ? -0.849 -1.789 13.551 1.00 95.25 82 ALA A CA 1
ATOM 615 C C . ALA A 1 82 ? -2.100 -1.933 14.412 1.00 95.25 82 ALA A C 1
ATOM 617 O O . ALA A 1 82 ? -2.034 -2.346 15.573 1.00 95.25 82 ALA A O 1
ATOM 618 N N . GLY A 1 83 ? -3.244 -1.574 13.851 1.00 96.25 83 GLY A N 1
ATOM 619 C CA . GLY A 1 83 ? -4.515 -1.659 14.552 1.00 96.25 83 GLY A CA 1
ATOM 620 C C . GLY A 1 83 ? -5.700 -1.432 13.641 1.00 96.25 83 GLY A C 1
ATOM 621 O O . GLY A 1 83 ? -5.561 -1.205 12.437 1.00 96.25 83 GLY A O 1
ATOM 622 N N . ARG A 1 84 ? -6.882 -1.514 14.241 1.00 97.00 84 ARG A N 1
ATOM 623 C CA . ARG A 1 84 ? -8.166 -1.414 13.564 1.00 97.00 84 ARG A CA 1
ATOM 624 C C . ARG A 1 84 ? -9.111 -0.471 14.305 1.00 97.00 84 ARG A C 1
ATOM 626 O O . ARG A 1 84 ? -9.044 -0.340 15.525 1.00 97.00 84 ARG A O 1
ATOM 633 N N . PHE A 1 85 ? -10.030 0.129 13.557 1.00 97.25 85 PHE A N 1
ATOM 634 C CA . PHE A 1 85 ? -11.236 0.781 14.058 1.00 97.25 85 PHE A CA 1
ATOM 635 C C . PHE A 1 85 ? -12.482 0.193 13.381 1.00 97.25 85 PHE A C 1
ATOM 637 O O . PHE A 1 85 ? -12.481 -0.023 12.168 1.00 97.25 85 PHE A O 1
ATOM 644 N N . ASP A 1 86 ? -13.565 0.001 14.137 1.00 96.44 86 ASP A N 1
ATOM 645 C CA . ASP A 1 86 ? -14.899 -0.283 13.592 1.00 96.44 86 ASP A CA 1
ATOM 646 C C . ASP A 1 86 ? -15.670 1.022 13.351 1.00 96.44 86 ASP A C 1
ATOM 648 O O . ASP A 1 86 ? -16.127 1.681 14.287 1.00 96.44 86 ASP A O 1
ATOM 652 N N . LEU A 1 87 ? -15.837 1.404 12.084 1.00 96.00 87 LEU A N 1
ATOM 653 C CA . LEU A 1 87 ? -16.448 2.678 11.707 1.00 96.00 87 LEU A CA 1
ATOM 654 C C . LEU A 1 87 ? -17.976 2.709 11.851 1.00 96.00 87 LEU A C 1
ATOM 656 O O . LEU A 1 87 ? -18.566 3.774 11.665 1.00 96.00 87 LEU A O 1
ATOM 660 N N . ARG A 1 88 ? -18.624 1.589 12.200 1.00 94.50 88 ARG A N 1
ATOM 661 C CA . ARG A 1 88 ? -20.058 1.567 12.556 1.00 94.50 88 ARG A CA 1
ATOM 662 C C . ARG A 1 88 ? -20.313 2.195 13.920 1.00 94.50 88 ARG A C 1
ATOM 664 O O . ARG A 1 88 ? -21.424 2.644 14.187 1.00 94.50 88 ARG A O 1
ATOM 671 N N . VAL A 1 89 ? -19.299 2.210 14.782 1.00 95.44 89 VAL A N 1
ATOM 672 C CA . VAL A 1 89 ? -19.387 2.801 16.113 1.00 95.44 89 VAL A CA 1
ATOM 673 C C . VAL A 1 89 ? -19.260 4.321 15.992 1.00 95.44 89 VAL A C 1
ATOM 675 O O . VAL A 1 89 ? -18.398 4.842 15.276 1.00 95.44 89 VAL A O 1
ATOM 678 N N . GLU A 1 90 ? -20.119 5.052 16.705 1.00 91.56 90 GLU A N 1
ATOM 679 C CA . GLU A 1 90 ? -20.095 6.520 16.713 1.00 91.56 90 GLU A CA 1
ATOM 680 C C . GLU A 1 90 ? -18.733 7.049 17.188 1.00 91.56 90 GLU A C 1
ATOM 682 O O . GLU A 1 90 ? -18.155 7.941 16.564 1.00 91.56 90 GLU A O 1
ATOM 687 N N . GLN A 1 91 ? -18.171 6.421 18.224 1.00 94.62 91 GLN A N 1
ATOM 688 C CA . GLN A 1 91 ? -16.840 6.698 18.767 1.00 94.62 91 GLN A CA 1
ATOM 689 C C . GLN A 1 91 ? -15.973 5.428 18.725 1.00 94.62 91 GLN A C 1
ATOM 691 O O . GLN A 1 91 ? -15.901 4.705 19.719 1.00 94.62 91 GLN A O 1
ATOM 696 N N . PRO A 1 92 ? -15.345 5.105 17.580 1.00 96.50 92 PRO A N 1
ATOM 697 C CA . PRO A 1 92 ? -14.526 3.909 17.460 1.00 96.50 92 PRO A CA 1
ATOM 698 C C . PRO A 1 92 ? -13.313 3.970 18.376 1.00 96.50 92 PRO A C 1
ATOM 700 O O . PRO A 1 92 ? -12.658 5.007 18.502 1.00 96.50 92 PRO A O 1
ATOM 703 N N . THR A 1 93 ? -12.984 2.829 18.964 1.00 95.81 93 THR A N 1
ATOM 704 C CA . THR A 1 93 ? -11.797 2.652 19.793 1.00 95.81 93 THR A CA 1
ATOM 705 C C . THR A 1 93 ? -10.705 1.936 19.014 1.00 95.81 93 THR A C 1
ATOM 707 O O . THR A 1 93 ? -10.997 1.115 18.148 1.00 95.81 93 THR A O 1
ATOM 710 N N . TRP A 1 94 ? -9.448 2.240 19.335 1.00 96.38 94 TRP A N 1
ATOM 711 C CA . TRP A 1 94 ? -8.294 1.552 18.764 1.00 96.38 94 TRP A CA 1
ATOM 712 C C . TRP A 1 94 ? -8.232 0.096 19.230 1.00 96.38 94 TRP A C 1
ATOM 714 O O . TRP A 1 94 ? -8.139 -0.169 20.430 1.00 96.38 94 TRP A O 1
ATOM 724 N N . GLU A 1 95 ? -8.218 -0.832 18.280 1.00 96.56 95 GLU A N 1
ATOM 725 C CA . GLU A 1 95 ? -7.996 -2.256 18.514 1.00 96.56 95 GLU A CA 1
ATOM 726 C C . GLU A 1 95 ? -6.619 -2.657 17.954 1.00 96.56 95 GLU A C 1
ATOM 728 O O . GLU A 1 95 ? -6.471 -2.738 16.732 1.00 96.56 95 GLU A O 1
ATOM 733 N N . PRO A 1 96 ? -5.586 -2.869 18.792 1.00 95.69 96 PRO A N 1
ATOM 734 C CA . PRO A 1 96 ? -4.243 -3.183 18.308 1.00 95.69 96 PRO A CA 1
ATOM 735 C C . PRO A 1 96 ? -4.189 -4.560 17.634 1.00 95.69 96 PRO A C 1
ATOM 737 O O . PRO A 1 96 ? -4.797 -5.517 18.112 1.00 95.69 96 PRO A O 1
ATOM 740 N N . LE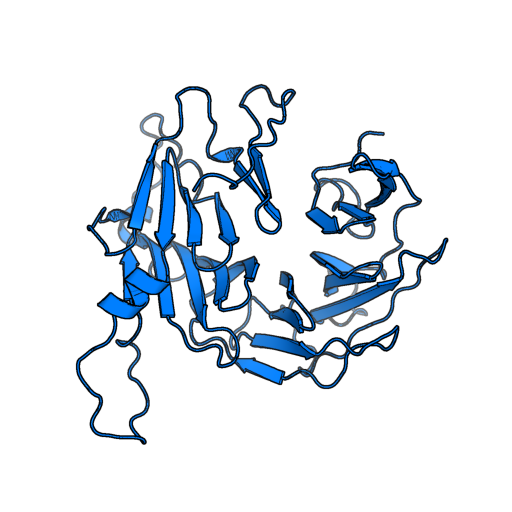U A 1 97 ? -3.412 -4.662 16.554 1.00 95.19 97 LEU A N 1
ATOM 741 C CA . LEU A 1 97 ? -3.052 -5.929 15.922 1.00 95.19 97 LEU A CA 1
ATOM 742 C C . LEU A 1 97 ? -1.739 -6.453 16.500 1.00 95.19 97 LEU A C 1
ATOM 744 O O . LEU A 1 97 ? -0.801 -5.695 16.745 1.00 95.19 97 LEU A O 1
ATOM 748 N N . GLU A 1 98 ? -1.670 -7.766 16.697 1.00 92.44 98 GLU A N 1
ATOM 749 C CA . GLU A 1 98 ? -0.448 -8.437 17.126 1.00 92.44 98 GLU A CA 1
ATOM 750 C C . GLU A 1 98 ? 0.533 -8.536 15.956 1.00 92.44 98 GLU A C 1
ATOM 752 O O . GLU A 1 98 ? 0.209 -9.139 14.932 1.00 92.44 98 GLU A O 1
ATOM 757 N N . LEU A 1 99 ? 1.731 -7.971 16.118 1.00 92.00 99 LEU A N 1
ATOM 758 C CA . LEU A 1 99 ? 2.829 -8.102 15.164 1.00 92.00 99 LEU A CA 1
ATOM 759 C C . LEU A 1 99 ? 3.796 -9.196 15.647 1.00 92.00 99 LEU A C 1
ATOM 761 O O . LEU A 1 99 ? 4.236 -9.142 16.795 1.00 92.00 99 LEU A O 1
ATOM 765 N N . PRO A 1 100 ? 4.179 -10.163 14.796 1.00 90.56 100 PRO A N 1
ATOM 766 C CA . PRO A 1 100 ? 5.005 -11.315 15.167 1.00 90.56 100 PRO A CA 1
ATOM 767 C C . PRO A 1 100 ? 6.505 -10.972 15.176 1.00 90.56 100 PRO A C 1
ATOM 769 O O . PRO A 1 100 ? 7.344 -11.811 14.854 1.00 90.56 100 PRO A O 1
ATOM 772 N N . ILE A 1 101 ? 6.850 -9.724 15.489 1.00 82.31 101 ILE A N 1
ATOM 773 C CA . ILE A 1 101 ? 8.227 -9.242 15.560 1.00 82.31 101 ILE A CA 1
ATOM 774 C C . ILE A 1 101 ? 8.446 -8.520 16.887 1.00 82.31 101 ILE A C 1
ATOM 776 O O . ILE A 1 101 ? 7.552 -7.809 17.357 1.00 82.31 101 ILE A O 1
ATOM 780 N N . PRO A 1 102 ? 9.620 -8.694 17.517 1.00 76.31 102 PRO A N 1
ATOM 781 C CA . PRO A 1 102 ? 9.942 -7.930 18.706 1.00 76.31 102 PRO A CA 1
ATOM 782 C C . PRO A 1 102 ? 9.999 -6.433 18.360 1.00 76.31 102 PRO A C 1
ATOM 784 O O . PRO A 1 102 ? 10.396 -6.075 17.245 1.00 76.31 102 PRO A O 1
ATOM 787 N N . PRO A 1 103 ? 9.643 -5.549 19.308 1.00 72.38 103 PRO A N 1
ATOM 788 C CA . PRO A 1 103 ? 9.925 -4.127 19.194 1.00 72.38 103 PRO A CA 1
ATOM 789 C C . PRO A 1 103 ? 11.395 -3.897 18.833 1.00 72.38 103 PRO A C 1
ATOM 791 O O . PRO A 1 103 ? 12.299 -4.396 19.504 1.00 72.38 103 PRO A O 1
ATOM 794 N N . ALA A 1 104 ? 11.634 -3.159 17.755 1.00 76.81 104 ALA A N 1
ATOM 795 C CA . ALA A 1 104 ? 12.966 -2.744 17.353 1.00 76.81 104 ALA A CA 1
ATOM 796 C C . ALA A 1 104 ? 12.910 -1.286 16.903 1.00 76.81 104 ALA A C 1
ATOM 798 O O . ALA A 1 104 ? 12.038 -0.896 16.122 1.00 76.81 104 ALA A O 1
ATOM 799 N N . ALA A 1 105 ? 13.849 -0.484 17.404 1.00 77.00 105 ALA A N 1
ATOM 800 C CA . ALA A 1 105 ? 13.935 0.926 17.064 1.00 77.00 105 ALA A CA 1
ATOM 801 C C . ALA A 1 105 ? 14.065 1.097 15.544 1.00 77.00 105 ALA A C 1
ATOM 803 O O . ALA A 1 105 ? 14.885 0.433 14.918 1.00 77.00 105 ALA A O 1
ATOM 804 N N . GLY A 1 106 ? 13.260 1.987 14.961 1.00 77.19 106 GLY A N 1
ATOM 805 C CA . GLY A 1 106 ? 13.269 2.284 13.525 1.00 77.19 106 GLY A CA 1
ATOM 806 C C . GLY A 1 106 ? 12.412 1.362 12.651 1.00 77.19 106 GLY A C 1
ATOM 807 O O . GLY A 1 106 ? 12.360 1.591 11.446 1.00 77.19 106 GLY A O 1
ATOM 808 N N . LYS A 1 107 ? 11.728 0.361 13.223 1.00 83.75 107 LYS A N 1
ATOM 809 C CA . LYS A 1 107 ? 10.726 -0.451 12.514 1.00 83.75 107 LYS A CA 1
ATOM 810 C C . LYS A 1 107 ? 9.365 0.245 12.475 1.00 83.75 107 LYS A C 1
ATOM 812 O O . LYS A 1 107 ? 8.932 0.822 13.473 1.00 83.75 107 LYS A O 1
ATOM 817 N N . ALA A 1 108 ? 8.680 0.143 11.341 1.00 90.81 108 ALA A N 1
ATOM 818 C CA . ALA A 1 108 ? 7.386 0.767 11.096 1.00 90.81 108 ALA A CA 1
ATOM 819 C C . ALA A 1 108 ? 6.562 -0.082 10.120 1.00 90.81 108 ALA A C 1
ATOM 821 O O . ALA A 1 108 ? 7.118 -0.774 9.273 1.00 90.81 108 ALA A O 1
ATOM 822 N N . ILE A 1 109 ? 5.233 -0.016 10.234 1.00 93.94 109 ILE A N 1
ATOM 823 C CA . ILE A 1 109 ? 4.339 -0.511 9.182 1.00 93.94 109 ILE A CA 1
ATOM 824 C C . ILE A 1 109 ? 4.088 0.645 8.217 1.00 93.94 109 ILE A C 1
ATOM 826 O O . ILE A 1 109 ? 3.300 1.542 8.522 1.00 93.94 109 ILE A O 1
ATOM 830 N N . ASP A 1 110 ? 4.782 0.657 7.084 1.00 91.50 110 ASP A N 1
ATOM 831 C CA . ASP A 1 110 ? 4.743 1.781 6.143 1.00 91.50 110 ASP A CA 1
ATOM 832 C C . ASP A 1 110 ? 3.536 1.739 5.228 1.00 91.50 110 ASP A C 1
ATOM 834 O O . ASP A 1 110 ? 3.074 2.796 4.806 1.00 91.50 110 ASP A O 1
ATOM 838 N N . ASP A 1 111 ? 2.979 0.553 4.994 1.00 94.12 111 ASP A N 1
ATOM 839 C CA . ASP A 1 111 ? 1.720 0.447 4.280 1.00 94.12 111 ASP A CA 1
ATOM 840 C C . ASP A 1 111 ? 0.823 -0.688 4.782 1.00 94.12 111 ASP A C 1
ATOM 842 O O . ASP A 1 111 ? 1.253 -1.631 5.456 1.00 94.12 111 ASP A O 1
ATOM 846 N N . VAL A 1 112 ? -0.460 -0.566 4.455 1.00 95.88 112 VAL A N 1
ATOM 847 C CA . VAL A 1 112 ? -1.521 -1.506 4.790 1.00 95.88 112 VAL A CA 1
ATOM 848 C C . VAL A 1 112 ? -2.317 -1.777 3.525 1.00 95.88 112 VAL A C 1
ATOM 850 O O . VAL A 1 112 ? -2.892 -0.865 2.941 1.00 95.88 112 VAL A O 1
ATOM 853 N N . LEU A 1 113 ? -2.399 -3.043 3.131 1.00 95.69 113 LEU A N 1
ATOM 854 C CA . LEU A 1 113 ? -3.128 -3.481 1.946 1.00 95.69 113 LEU A CA 1
ATOM 855 C C . LEU A 1 113 ? -4.244 -4.439 2.354 1.00 95.69 113 LEU A C 1
ATOM 857 O O . LEU A 1 113 ? -4.094 -5.223 3.291 1.00 95.69 113 LEU A O 1
ATOM 861 N N . VAL A 1 114 ? -5.359 -4.399 1.634 1.00 95.31 114 VAL A N 1
ATOM 862 C CA . VAL A 1 114 ? -6.489 -5.314 1.821 1.00 95.31 114 VAL A CA 1
ATOM 863 C C . VAL A 1 114 ? -6.966 -5.763 0.451 1.00 95.31 114 VAL A C 1
ATOM 865 O O . VAL A 1 114 ? -7.229 -4.916 -0.397 1.00 95.31 114 VAL A O 1
ATOM 868 N N . GLU A 1 115 ? -7.132 -7.072 0.264 1.00 94.69 115 GLU A N 1
ATOM 869 C CA . GLU A 1 115 ? -7.759 -7.638 -0.934 1.00 94.69 115 GLU A CA 1
ATOM 870 C C . GLU A 1 115 ? -8.468 -8.953 -0.606 1.00 94.69 115 GLU A C 1
ATOM 872 O O . GLU A 1 115 ? -7.859 -9.902 -0.102 1.00 94.69 115 GLU A O 1
ATOM 877 N N . GLY A 1 116 ? -9.761 -9.035 -0.921 1.00 93.50 116 GLY A N 1
ATOM 878 C CA . GLY A 1 116 ? -10.579 -10.191 -0.550 1.00 93.50 116 GLY A CA 1
ATOM 879 C C . GLY A 1 116 ? -10.604 -10.400 0.969 1.00 93.50 116 GLY A C 1
ATOM 880 O O . GLY A 1 116 ? -10.921 -9.473 1.712 1.00 93.50 116 GLY A O 1
ATOM 881 N N . ASP A 1 117 ? -10.277 -11.610 1.428 1.00 95.69 117 ASP A N 1
ATOM 882 C CA . ASP A 1 117 ? -10.185 -11.978 2.846 1.00 95.69 117 ASP A CA 1
ATOM 883 C C . ASP A 1 117 ? -8.758 -11.874 3.413 1.00 95.69 117 ASP A C 1
ATOM 885 O O . ASP A 1 117 ? -8.475 -12.468 4.451 1.00 95.69 117 ASP A O 1
ATOM 889 N N . GLU A 1 118 ? -7.858 -11.115 2.781 1.00 96.69 118 GLU A N 1
ATOM 890 C CA . GLU A 1 118 ? -6.496 -10.912 3.284 1.00 96.69 118 GLU A CA 1
ATOM 891 C C . GLU A 1 118 ? -6.209 -9.450 3.638 1.00 96.69 118 GLU A C 1
ATOM 893 O O . GLU A 1 118 ? -6.566 -8.518 2.915 1.00 96.69 118 GLU A O 1
ATOM 898 N N . LEU A 1 119 ? -5.508 -9.275 4.758 1.00 97.56 119 LEU A N 1
ATOM 899 C CA . LEU A 1 119 ? -4.875 -8.033 5.193 1.00 97.56 119 LEU A CA 1
ATOM 900 C C . LEU A 1 119 ? -3.361 -8.239 5.158 1.00 97.56 119 LEU A C 1
ATOM 902 O O . LEU A 1 119 ? -2.852 -9.178 5.768 1.00 97.56 119 LEU A O 1
ATOM 906 N N . ILE A 1 120 ? -2.643 -7.347 4.485 1.00 97.75 120 ILE A N 1
ATOM 907 C CA . ILE A 1 120 ? -1.188 -7.401 4.349 1.00 97.75 120 ILE A CA 1
ATOM 908 C C . ILE A 1 120 ? -0.612 -6.131 4.968 1.00 97.75 120 ILE A C 1
ATOM 910 O O . ILE A 1 120 ? -0.900 -5.026 4.513 1.00 97.75 120 ILE A O 1
ATOM 914 N N . LEU A 1 121 ? 0.198 -6.286 6.011 1.00 97.12 121 LEU A N 1
ATOM 915 C CA . LEU A 1 121 ? 0.976 -5.190 6.585 1.00 97.12 121 LEU A CA 1
ATOM 916 C C . LEU A 1 121 ? 2.385 -5.225 6.005 1.00 97.12 121 LEU A C 1
ATOM 918 O O . LEU A 1 121 ? 3.005 -6.290 5.963 1.00 97.12 121 LEU A O 1
ATOM 922 N N . VAL A 1 122 ? 2.880 -4.068 5.581 1.00 95.38 122 VAL A N 1
ATOM 923 C CA . VAL A 1 122 ? 4.174 -3.934 4.913 1.00 95.38 122 VAL A CA 1
ATOM 924 C C . VAL A 1 122 ? 5.165 -3.255 5.860 1.00 95.38 122 VAL A C 1
ATOM 926 O O . VAL A 1 122 ? 4.998 -2.082 6.189 1.00 95.38 122 VAL A O 1
ATOM 929 N N . ASP A 1 123 ? 6.172 -3.998 6.323 1.00 90.44 123 ASP A N 1
ATOM 930 C CA . ASP A 1 123 ? 7.238 -3.499 7.206 1.00 90.44 123 ASP A CA 1
ATOM 931 C C . ASP A 1 123 ? 8.403 -2.884 6.413 1.00 90.44 123 ASP A C 1
ATOM 933 O O . ASP A 1 123 ? 8.731 -3.331 5.309 1.00 90.44 123 ASP A O 1
ATOM 937 N N . ASN A 1 124 ? 9.075 -1.890 7.000 1.00 77.44 124 ASN A N 1
ATOM 938 C CA . ASN A 1 124 ? 10.108 -1.100 6.333 1.00 77.44 124 ASN A CA 1
ATOM 939 C C . ASN A 1 124 ? 11.371 -0.803 7.174 1.00 77.44 124 ASN A C 1
ATOM 941 O O . ASN A 1 124 ? 11.494 -1.113 8.360 1.00 77.44 124 ASN A O 1
ATOM 945 N N . ILE A 1 125 ? 12.294 -0.106 6.494 1.00 59.38 125 ILE A N 1
ATOM 946 C CA . ILE A 1 125 ? 13.498 0.625 6.923 1.00 59.38 125 ILE A CA 1
ATOM 947 C C . ILE A 1 125 ? 14.676 -0.252 7.321 1.00 59.38 125 ILE A C 1
ATOM 949 O O . ILE A 1 125 ? 15.784 -0.031 6.832 1.00 59.38 125 ILE A O 1
ATOM 953 N N . LEU A 1 126 ? 14.472 -1.249 8.176 1.00 69.19 126 LEU A N 1
ATOM 954 C CA . LEU A 1 126 ? 15.585 -2.034 8.708 1.00 69.19 126 LEU A CA 1
ATOM 955 C C . LEU A 1 126 ? 15.528 -3.466 8.203 1.00 69.19 126 LEU A C 1
ATOM 957 O O . LEU A 1 126 ? 14.505 -4.125 8.326 1.00 69.19 126 LEU A O 1
ATOM 961 N N . PHE A 1 127 ? 16.631 -3.941 7.633 1.00 74.62 127 PHE A N 1
ATOM 962 C CA . PHE A 1 127 ? 16.773 -5.325 7.197 1.00 74.62 127 PHE A CA 1
ATOM 963 C C . PHE A 1 127 ? 16.724 -6.286 8.400 1.00 74.62 127 PHE A C 1
ATOM 965 O O . PHE A 1 127 ? 17.338 -5.980 9.429 1.00 74.62 127 PHE A O 1
ATOM 972 N N . PRO A 1 128 ? 16.067 -7.455 8.279 1.00 80.19 128 PRO A N 1
ATOM 973 C CA . PRO A 1 128 ? 15.226 -7.919 7.158 1.00 80.19 128 PRO A CA 1
ATOM 974 C C . PRO A 1 128 ? 13.849 -7.234 7.103 1.00 80.19 128 PRO A C 1
ATOM 976 O O . PRO A 1 128 ? 13.337 -6.784 8.130 1.00 80.19 128 PRO A O 1
ATOM 979 N N . LYS A 1 129 ? 13.252 -7.161 5.905 1.00 87.25 129 LYS A N 1
ATOM 980 C CA . LYS A 1 129 ? 11.913 -6.590 5.663 1.00 87.25 129 LYS A CA 1
ATOM 981 C C . LYS A 1 129 ? 10.863 -7.684 5.544 1.00 87.25 129 LYS A C 1
ATOM 983 O O . LYS A 1 129 ? 11.161 -8.753 5.015 1.00 87.25 129 LYS A O 1
ATOM 988 N N . TYR A 1 130 ? 9.636 -7.391 5.965 1.00 91.88 130 TYR A N 1
ATOM 989 C CA . TYR A 1 130 ? 8.584 -8.397 6.042 1.00 91.88 130 TYR A CA 1
ATOM 990 C C . TYR A 1 130 ? 7.245 -7.937 5.464 1.00 91.88 130 TYR A C 1
ATOM 992 O O . TYR A 1 130 ? 6.884 -6.763 5.529 1.00 91.88 130 TYR A O 1
ATOM 1000 N N . LEU A 1 131 ? 6.474 -8.907 4.976 1.00 95.31 131 LEU A N 1
ATOM 1001 C CA . LEU A 1 131 ? 5.022 -8.823 4.879 1.00 95.31 131 LEU A CA 1
ATOM 1002 C C . LEU A 1 131 ? 4.405 -9.645 6.013 1.00 95.31 131 LEU A C 1
ATOM 1004 O O . LEU A 1 131 ? 4.764 -10.811 6.209 1.00 95.31 131 LEU A O 1
ATOM 1008 N N . PHE A 1 132 ? 3.445 -9.060 6.726 1.00 96.38 132 PHE A N 1
ATOM 1009 C CA . PHE A 1 132 ? 2.600 -9.782 7.678 1.00 96.38 132 PHE A CA 1
ATOM 1010 C C . PHE A 1 132 ? 1.224 -9.992 7.059 1.00 96.38 132 PHE A C 1
ATOM 1012 O O . PHE A 1 132 ? 0.461 -9.043 6.882 1.00 96.38 132 PHE A O 1
ATOM 1019 N N . VAL A 1 133 ? 0.919 -11.240 6.715 1.00 97.56 133 VAL A N 1
ATOM 1020 C CA . VAL A 1 133 ? -0.286 -11.607 5.966 1.00 97.56 133 VAL A CA 1
ATOM 1021 C C . VAL A 1 133 ? -1.281 -12.256 6.911 1.00 97.56 133 VAL A C 1
ATOM 1023 O O . VAL A 1 133 ? -1.056 -13.363 7.407 1.00 97.56 133 VAL A O 1
ATOM 1026 N N . TYR A 1 134 ? -2.390 -11.573 7.153 1.00 97.69 134 TYR A N 1
ATOM 1027 C CA . TYR A 1 134 ? -3.476 -12.052 7.989 1.00 97.69 134 TYR A CA 1
ATOM 1028 C C . TYR A 1 134 ? -4.647 -12.495 7.131 1.00 97.69 134 TYR A C 1
ATOM 1030 O O . TYR A 1 134 ? -5.059 -11.788 6.211 1.00 97.69 134 TYR A O 1
ATOM 1038 N N . ARG A 1 135 ? -5.266 -13.604 7.530 1.00 96.62 135 ARG A N 1
ATOM 1039 C CA . ARG A 1 135 ? -6.599 -13.947 7.055 1.00 96.62 135 ARG A CA 1
ATOM 1040 C C . ARG A 1 135 ? -7.646 -13.195 7.871 1.00 96.62 135 ARG A C 1
ATOM 1042 O O . ARG A 1 135 ? -7.680 -13.286 9.099 1.00 96.62 135 ARG A O 1
ATOM 1049 N N . LEU A 1 136 ? -8.516 -12.470 7.188 1.00 95.50 136 LEU A N 1
ATOM 1050 C CA . LEU A 1 136 ? -9.663 -11.801 7.771 1.00 95.50 136 LEU A CA 1
ATOM 1051 C C . LEU A 1 136 ? -10.744 -12.843 8.060 1.00 95.50 136 LEU A C 1
ATOM 1053 O O . LEU A 1 136 ? -11.247 -13.526 7.170 1.00 95.50 136 LEU A O 1
ATOM 1057 N N . ALA A 1 137 ? -11.082 -12.997 9.338 1.00 89.94 137 ALA A N 1
ATOM 1058 C CA . ALA A 1 137 ? -12.154 -13.888 9.748 1.00 89.94 137 ALA A CA 1
ATOM 1059 C C . ALA A 1 137 ? -13.516 -13.328 9.313 1.00 89.94 137 ALA A C 1
ATOM 10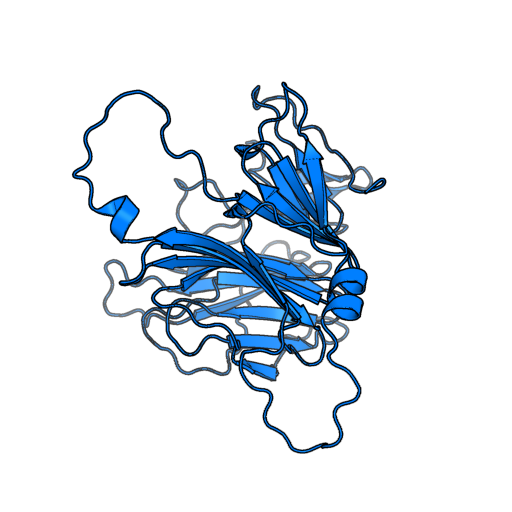61 O O . ALA A 1 137 ? -13.743 -12.118 9.348 1.00 89.94 137 ALA A O 1
ATOM 1062 N N . ALA A 1 138 ? -14.457 -14.214 8.984 1.00 85.25 138 ALA A N 1
ATOM 1063 C CA . ALA A 1 138 ? -15.844 -13.812 8.802 1.00 85.25 138 ALA A CA 1
ATOM 1064 C C . ALA A 1 138 ? -16.382 -13.193 10.109 1.00 85.25 138 ALA A C 1
ATOM 1066 O O . ALA A 1 138 ? -16.353 -13.824 11.167 1.00 85.25 138 ALA A O 1
ATOM 1067 N N . GLY A 1 139 ? -16.877 -11.955 10.035 1.00 87.06 139 GLY A N 1
ATOM 1068 C CA . GLY A 1 139 ? -17.444 -11.227 11.172 1.00 87.06 139 GLY A CA 1
ATOM 1069 C C . GLY A 1 139 ? -16.533 -10.127 11.723 1.00 87.06 139 GLY A C 1
ATOM 1070 O O . GLY A 1 139 ? -15.843 -9.443 10.976 1.00 87.06 139 GLY A O 1
ATOM 1071 N N . ASN A 1 140 ? -16.588 -9.915 13.043 1.00 90.25 140 ASN A N 1
ATOM 1072 C CA . ASN A 1 140 ? -15.945 -8.776 13.715 1.00 90.25 140 ASN A CA 1
ATOM 1073 C C . ASN A 1 140 ? -14.662 -9.144 14.481 1.00 90.25 140 ASN A C 1
ATOM 1075 O O . ASN A 1 140 ? -14.083 -8.279 15.139 1.00 90.25 140 ASN A O 1
ATOM 1079 N N . ALA A 1 141 ? -14.217 -10.402 14.449 1.00 93.62 141 ALA A N 1
ATOM 1080 C CA . ALA A 1 141 ? -13.018 -10.811 15.180 1.00 93.62 141 ALA A CA 1
ATOM 1081 C C . ALA A 1 141 ? -11.771 -10.075 14.657 1.00 93.62 141 ALA A C 1
ATOM 1083 O O . ALA A 1 141 ? -11.697 -9.719 13.477 1.00 93.62 141 ALA A O 1
ATOM 1084 N N . LEU A 1 142 ? -10.805 -9.814 15.541 1.00 94.06 142 LEU A N 1
ATOM 1085 C CA . LEU A 1 142 ? -9.507 -9.290 15.125 1.00 94.06 142 LEU A CA 1
ATOM 1086 C C . LEU A 1 142 ? -8.707 -10.395 14.420 1.00 94.06 142 LEU A C 1
ATOM 1088 O O . LEU A 1 142 ? -8.695 -11.538 14.897 1.00 94.06 142 LEU A O 1
ATOM 1092 N N . PRO A 1 143 ? -8.039 -10.078 13.299 1.00 94.69 143 PRO A N 1
ATOM 1093 C CA . PRO A 1 143 ? -7.100 -11.007 12.698 1.00 94.69 143 PRO A CA 1
ATOM 1094 C C . PRO A 1 143 ? -5.926 -11.262 13.654 1.00 94.69 143 PRO A C 1
ATOM 1096 O O . PRO A 1 143 ? -5.471 -10.358 14.354 1.00 94.69 143 PRO A O 1
ATOM 1099 N N . HIS A 1 144 ? -5.447 -12.501 13.683 1.00 93.94 144 HIS A N 1
ATOM 1100 C CA . HIS A 1 144 ? -4.356 -12.964 14.543 1.00 93.94 144 HIS A CA 1
ATOM 1101 C C . HIS A 1 144 ? -3.476 -13.962 13.782 1.00 93.94 144 HIS A C 1
ATOM 1103 O O . HIS A 1 144 ? -3.860 -14.422 12.706 1.00 93.94 144 HIS A O 1
ATOM 1109 N N . SER A 1 145 ? -2.308 -14.289 14.343 1.00 94.31 145 SER A N 1
ATOM 1110 C CA . SER A 1 145 ? -1.381 -15.301 13.807 1.00 94.31 145 SER A CA 1
ATOM 1111 C C . SER A 1 145 ? -1.046 -15.113 12.316 1.00 94.31 145 SER A C 1
ATOM 1113 O O . SER A 1 145 ? -1.337 -15.994 11.503 1.00 94.31 145 SER A O 1
ATOM 1115 N N . PRO A 1 146 ? -0.456 -13.968 11.930 1.00 96.50 146 PRO A N 1
ATOM 1116 C CA . PRO A 1 146 ? -0.113 -13.719 10.537 1.00 96.50 146 PRO A CA 1
ATOM 1117 C C . PRO A 1 146 ? 0.946 -14.699 10.037 1.00 96.50 146 PRO A C 1
ATOM 1119 O O . PRO A 1 146 ? 1.840 -15.123 10.775 1.00 96.50 146 PRO A O 1
ATOM 1122 N N . ARG A 1 147 ? 0.907 -14.977 8.736 1.00 96.12 147 ARG A N 1
ATOM 1123 C CA . ARG A 1 147 ? 2.058 -15.537 8.032 1.00 96.12 147 ARG A CA 1
ATOM 1124 C C . ARG A 1 147 ? 3.108 -14.440 7.863 1.00 96.12 147 ARG A C 1
ATOM 1126 O O . ARG A 1 147 ? 2.788 -13.349 7.393 1.00 96.12 147 ARG A O 1
ATOM 1133 N N . VAL A 1 148 ? 4.347 -14.745 8.235 1.00 94.75 148 VAL A N 1
ATOM 1134 C CA . VAL A 1 148 ? 5.498 -13.847 8.083 1.00 94.75 148 VAL A CA 1
ATOM 1135 C C . VAL A 1 148 ? 6.241 -14.219 6.813 1.00 94.75 148 VAL A C 1
ATOM 1137 O O . VAL A 1 148 ? 6.682 -15.357 6.672 1.00 94.75 148 VAL A O 1
ATOM 1140 N N . ILE A 1 149 ? 6.363 -13.267 5.896 1.00 93.56 149 ILE A N 1
ATOM 1141 C CA . ILE A 1 149 ? 7.090 -13.432 4.639 1.00 93.56 149 ILE A CA 1
ATOM 1142 C C . ILE A 1 149 ? 8.248 -12.448 4.642 1.00 93.56 149 ILE A C 1
ATOM 1144 O O . ILE A 1 149 ? 8.016 -11.246 4.713 1.00 93.56 149 ILE A O 1
ATOM 1148 N N . GLU A 1 150 ? 9.480 -12.937 4.564 1.00 91.62 150 GLU A N 1
ATOM 1149 C CA . GLU A 1 150 ? 10.641 -12.078 4.331 1.00 91.62 150 GLU A CA 1
ATOM 1150 C C . GLU A 1 150 ? 10.661 -11.636 2.864 1.00 91.62 150 GLU A C 1
ATOM 1152 O O . GLU A 1 150 ? 10.501 -12.457 1.959 1.00 91.62 150 GLU A O 1
ATOM 1157 N N . LEU A 1 151 ? 10.810 -10.334 2.620 1.00 89.19 151 LEU A N 1
ATOM 1158 C CA . LEU A 1 151 ? 10.860 -9.802 1.262 1.00 89.19 151 LEU A CA 1
ATOM 1159 C C . LEU A 1 151 ? 12.198 -10.166 0.595 1.00 89.19 151 LEU A C 1
ATOM 1161 O O . LEU A 1 151 ? 13.252 -9.923 1.185 1.00 89.19 151 LEU A O 1
ATOM 1165 N N . PRO A 1 152 ? 12.183 -10.684 -0.649 1.00 81.81 152 PRO A N 1
ATOM 1166 C CA . PRO A 1 152 ? 13.395 -11.138 -1.338 1.00 81.81 152 PRO A CA 1
ATOM 1167 C C . PRO A 1 152 ? 14.278 -9.978 -1.818 1.00 81.81 152 PRO A C 1
ATOM 1169 O O . PRO A 1 152 ? 15.459 -10.170 -2.106 1.00 81.81 152 PRO A O 1
ATOM 1172 N N . PHE A 1 153 ? 13.711 -8.774 -1.914 1.00 69.69 153 PHE A N 1
ATOM 1173 C CA . PHE A 1 153 ? 14.401 -7.568 -2.348 1.00 69.69 153 PHE A CA 1
ATOM 1174 C C . PHE A 1 153 ? 14.701 -6.698 -1.133 1.00 69.69 153 PHE A C 1
ATOM 1176 O O . PHE A 1 153 ? 13.792 -6.208 -0.463 1.00 69.69 153 PHE A O 1
ATOM 1183 N N . ALA A 1 154 ? 15.984 -6.508 -0.848 1.00 68.75 154 ALA A N 1
ATOM 1184 C CA . ALA A 1 154 ? 16.423 -5.565 0.163 1.00 68.75 154 ALA A CA 1
ATOM 1185 C C . ALA A 1 154 ? 17.554 -4.717 -0.404 1.00 68.75 154 ALA A C 1
ATOM 1187 O O . ALA A 1 154 ? 18.679 -5.189 -0.591 1.00 68.75 154 ALA A O 1
ATOM 1188 N N . ARG A 1 155 ? 17.255 -3.446 -0.678 1.00 83.69 155 ARG A N 1
ATOM 1189 C CA . ARG A 1 155 ? 18.294 -2.449 -0.944 1.00 83.69 155 ARG A CA 1
ATOM 1190 C C . ARG A 1 155 ? 18.672 -1.739 0.358 1.00 83.69 155 ARG A C 1
ATOM 1192 O O . ARG A 1 155 ? 17.933 -1.737 1.344 1.00 83.69 155 ARG A O 1
ATOM 1199 N N . VAL A 1 156 ? 19.855 -1.134 0.371 1.00 83.69 156 VAL A N 1
ATOM 1200 C CA . VAL A 1 156 ? 20.349 -0.379 1.531 1.00 83.69 156 VAL A CA 1
ATOM 1201 C C . VAL A 1 156 ? 19.466 0.855 1.747 1.00 83.69 156 VAL A C 1
ATOM 1203 O O . VAL A 1 156 ? 19.173 1.574 0.795 1.00 83.69 156 VAL A O 1
ATOM 1206 N N . ASN A 1 157 ? 19.033 1.103 2.987 1.00 84.38 157 ASN A N 1
ATOM 1207 C CA . ASN A 1 157 ? 18.149 2.224 3.350 1.00 84.38 157 ASN A CA 1
ATOM 1208 C C . ASN A 1 157 ? 16.919 2.352 2.439 1.00 84.38 157 ASN A C 1
ATOM 1210 O O . ASN A 1 157 ? 16.568 3.439 1.981 1.00 84.38 157 ASN A O 1
ATOM 1214 N N . GLU A 1 158 ? 16.313 1.226 2.089 1.00 87.31 158 GLU A N 1
ATOM 1215 C CA . GLU A 1 158 ? 15.165 1.234 1.205 1.00 87.31 158 GLU A CA 1
ATOM 1216 C C . GLU A 1 158 ? 13.880 1.513 1.982 1.00 87.31 158 GLU A C 1
ATOM 1218 O O . GLU A 1 158 ? 13.583 0.823 2.957 1.00 87.31 158 GLU A O 1
ATOM 1223 N N . HIS A 1 159 ? 13.096 2.466 1.492 1.00 87.31 159 HIS A N 1
ATOM 1224 C CA . HIS A 1 159 ? 11.822 2.902 2.032 1.00 87.31 159 HIS A CA 1
ATOM 1225 C C . HIS A 1 159 ? 10.678 2.507 1.103 1.00 87.31 159 HIS A C 1
ATOM 1227 O O . HIS A 1 159 ? 10.655 2.949 -0.042 1.00 87.31 159 HIS A O 1
ATOM 1233 N N . ILE A 1 160 ? 9.724 1.717 1.592 1.00 91.12 160 ILE A N 1
ATOM 1234 C CA . ILE A 1 160 ? 8.467 1.452 0.884 1.00 91.12 160 ILE A CA 1
ATOM 1235 C C . ILE A 1 160 ? 7.544 2.658 1.064 1.00 91.12 160 ILE A C 1
ATOM 1237 O O . ILE A 1 160 ? 7.290 3.079 2.190 1.00 91.12 160 ILE A O 1
ATOM 1241 N N . HIS A 1 161 ? 7.071 3.213 -0.049 1.00 89.31 161 HIS A N 1
ATOM 1242 C CA . HIS A 1 161 ? 6.160 4.362 -0.067 1.00 89.31 161 HIS A CA 1
ATOM 1243 C C . HIS A 1 161 ? 4.713 3.946 -0.252 1.00 89.31 161 HIS A C 1
ATOM 1245 O O . HIS A 1 161 ? 3.817 4.617 0.254 1.00 89.31 161 HIS A O 1
ATOM 1251 N N . LYS A 1 162 ? 4.491 2.883 -1.031 1.00 91.19 162 LYS A N 1
ATOM 1252 C CA . LYS A 1 162 ? 3.155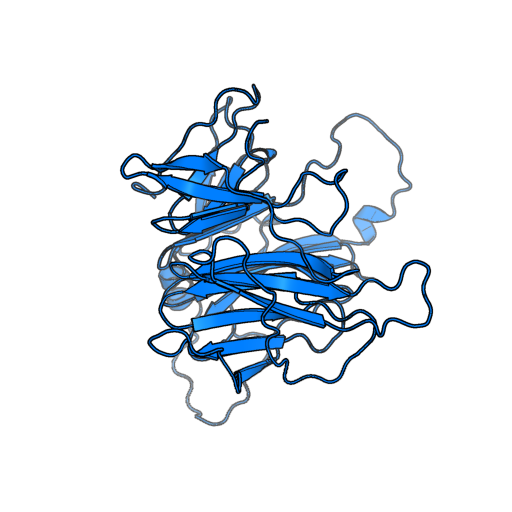 2.417 -1.378 1.00 91.19 162 LYS A CA 1
ATOM 1253 C C . LYS A 1 162 ? 3.178 0.972 -1.845 1.00 91.19 162 LYS A C 1
ATOM 1255 O O . LYS A 1 162 ? 4.074 0.564 -2.576 1.00 91.19 162 LYS A O 1
ATOM 1260 N N . GLY A 1 163 ? 2.151 0.228 -1.489 1.00 93.94 163 GLY A N 1
ATOM 1261 C CA . GLY A 1 163 ? 1.804 -1.055 -2.050 1.00 93.94 163 GLY A CA 1
ATOM 1262 C C . GLY A 1 163 ? 0.482 -0.992 -2.809 1.00 93.94 163 GLY A C 1
ATOM 1263 O O . GLY A 1 163 ? -0.384 -0.148 -2.575 1.00 93.94 163 GLY A O 1
ATOM 1264 N N . GLN A 1 164 ? 0.320 -1.913 -3.745 1.00 94.50 164 GLN A N 1
ATOM 1265 C CA . GLN A 1 164 ? -0.933 -2.219 -4.417 1.00 94.50 164 GLN A CA 1
ATOM 1266 C C . GLN A 1 164 ? -1.102 -3.734 -4.448 1.00 94.50 164 GLN A C 1
ATOM 1268 O O . GLN A 1 164 ? -0.125 -4.482 -4.493 1.00 94.50 164 GLN A O 1
ATOM 1273 N N . VAL A 1 165 ? -2.346 -4.193 -4.412 1.00 95.50 165 VAL A N 1
ATOM 1274 C CA . VAL A 1 165 ? -2.675 -5.616 -4.365 1.00 95.50 165 VAL A CA 1
ATOM 1275 C C . VAL A 1 165 ? -3.815 -5.916 -5.330 1.00 95.50 165 VAL A C 1
ATOM 1277 O O . VAL A 1 165 ? -4.705 -5.098 -5.536 1.00 95.50 165 VAL A O 1
ATOM 1280 N N . SER A 1 166 ? -3.746 -7.095 -5.933 1.00 94.75 166 SER A N 1
ATOM 1281 C CA . SER A 1 166 ? -4.763 -7.697 -6.795 1.00 94.75 166 SER A CA 1
ATOM 1282 C C . SER A 1 166 ? -4.986 -9.155 -6.361 1.00 94.75 166 SER A C 1
ATOM 1284 O O . SER A 1 166 ? -4.300 -9.636 -5.444 1.00 94.75 166 SER A O 1
ATOM 1286 N N . PRO A 1 167 ? -5.918 -9.895 -6.984 1.00 94.69 167 PRO A N 1
ATOM 1287 C CA . PRO A 1 167 ? -6.079 -11.321 -6.714 1.00 94.69 167 PRO A CA 1
ATOM 1288 C C . PRO A 1 167 ? -4.778 -12.127 -6.845 1.00 94.69 167 PRO A C 1
ATOM 1290 O O . PRO A 1 167 ? -4.526 -12.986 -6.004 1.00 94.69 167 PRO A O 1
ATOM 1293 N N . ASP A 1 168 ? -3.923 -11.791 -7.817 1.00 96.44 168 ASP A N 1
ATOM 1294 C CA . ASP A 1 168 ? -2.760 -12.614 -8.177 1.00 96.44 168 ASP A CA 1
ATOM 1295 C C . ASP A 1 168 ? -1.404 -11.978 -7.856 1.00 96.44 168 ASP A C 1
ATOM 1297 O O . ASP A 1 168 ? -0.392 -12.677 -7.825 1.00 96.44 168 ASP A O 1
ATOM 1301 N N . TYR A 1 169 ? -1.353 -10.672 -7.579 1.00 96.75 169 TYR A N 1
ATOM 1302 C CA . TYR A 1 169 ? -0.088 -9.956 -7.402 1.00 96.75 169 TYR A CA 1
ATOM 1303 C C . TYR A 1 169 ? -0.112 -8.936 -6.262 1.00 96.75 169 TYR A C 1
ATOM 1305 O O . TYR A 1 169 ? -1.150 -8.356 -5.932 1.00 96.75 169 TYR A O 1
ATOM 1313 N N . VAL A 1 170 ? 1.075 -8.668 -5.718 1.00 96.69 170 VAL A N 1
ATOM 1314 C CA . VAL A 1 170 ? 1.382 -7.521 -4.853 1.00 96.69 170 VAL A CA 1
ATOM 1315 C C . VAL A 1 170 ? 2.489 -6.710 -5.513 1.00 96.69 170 VAL A C 1
ATOM 1317 O O . VAL A 1 170 ? 3.536 -7.264 -5.833 1.00 96.69 170 VAL A O 1
ATOM 1320 N N . ALA A 1 171 ? 2.278 -5.410 -5.695 1.00 95.81 171 ALA A N 1
ATOM 1321 C CA . ALA A 1 171 ? 3.285 -4.474 -6.184 1.00 95.81 171 ALA A CA 1
ATOM 1322 C C . ALA A 1 171 ? 3.689 -3.515 -5.059 1.00 95.81 171 ALA A C 1
ATOM 1324 O O . ALA A 1 171 ? 2.822 -2.979 -4.376 1.00 95.81 171 ALA A O 1
ATOM 1325 N N . LEU A 1 172 ? 4.986 -3.290 -4.871 1.00 94.94 172 LEU A N 1
ATOM 1326 C CA . LEU A 1 172 ? 5.551 -2.419 -3.843 1.00 94.94 172 LEU A CA 1
ATOM 1327 C C . LEU A 1 172 ? 6.434 -1.368 -4.509 1.00 94.94 172 LEU A C 1
ATOM 1329 O O . LEU A 1 172 ? 7.449 -1.709 -5.111 1.00 94.94 172 LEU A O 1
ATOM 1333 N N . TYR A 1 173 ? 6.055 -0.102 -4.383 1.00 93.75 173 TYR A N 1
ATOM 1334 C CA . TYR A 1 173 ? 6.867 1.045 -4.760 1.00 93.75 173 TYR A CA 1
ATOM 1335 C C . TYR A 1 173 ? 7.765 1.452 -3.587 1.00 93.75 173 TYR A C 1
ATOM 1337 O O . TYR A 1 173 ? 7.286 1.755 -2.488 1.00 93.75 173 TYR A O 1
ATOM 1345 N N . SER A 1 174 ? 9.071 1.486 -3.833 1.00 92.44 174 SER A N 1
ATOM 1346 C CA . SER A 1 174 ? 10.085 1.885 -2.869 1.00 92.44 174 SER A CA 1
ATOM 1347 C C . SER A 1 174 ? 11.153 2.805 -3.467 1.00 92.44 174 SER A C 1
ATOM 1349 O O . SER A 1 174 ? 11.333 2.898 -4.681 1.00 92.44 174 SER A O 1
ATOM 1351 N N . THR A 1 175 ? 11.894 3.485 -2.592 1.00 91.31 175 THR A N 1
ATOM 1352 C CA . THR A 1 175 ? 13.140 4.189 -2.937 1.00 91.31 175 THR A CA 1
ATOM 1353 C C . THR A 1 175 ? 14.284 3.680 -2.081 1.00 91.31 175 THR A C 1
ATOM 1355 O O . THR A 1 175 ? 14.064 3.370 -0.916 1.00 91.31 175 THR A O 1
ATOM 1358 N N . SER A 1 176 ? 15.512 3.683 -2.582 1.00 89.31 176 SER A N 1
ATOM 1359 C CA . SER A 1 176 ? 16.712 3.327 -1.815 1.00 89.31 176 SER A CA 1
ATOM 1360 C C . SER A 1 176 ? 17.813 4.359 -1.993 1.00 89.31 176 SER A C 1
ATOM 1362 O O . SER A 1 176 ? 17.927 4.970 -3.055 1.00 89.31 176 SER A O 1
ATOM 1364 N N . THR A 1 177 ? 18.641 4.498 -0.955 1.00 87.00 177 THR A N 1
ATOM 1365 C CA . THR A 1 177 ? 19.847 5.328 -0.966 1.00 87.00 177 THR A CA 1
ATOM 1366 C C . THR A 1 177 ? 21.022 4.544 -0.391 1.00 87.00 177 THR A C 1
ATOM 1368 O O . THR A 1 177 ? 21.018 4.154 0.781 1.00 87.00 177 THR A O 1
ATOM 1371 N N . GLY A 1 178 ? 22.071 4.357 -1.186 1.00 86.19 178 GLY A N 1
ATOM 1372 C CA . GLY A 1 178 ? 23.279 3.650 -0.766 1.00 86.19 178 GLY A CA 1
ATOM 1373 C C . GLY A 1 178 ? 24.541 4.201 -1.417 1.00 86.19 178 GLY A C 1
ATOM 1374 O O . GLY A 1 178 ? 24.514 5.204 -2.122 1.00 86.19 178 GLY A O 1
ATOM 1375 N N . MET A 1 179 ? 25.668 3.516 -1.206 1.00 82.94 179 MET A N 1
ATOM 1376 C CA . MET A 1 179 ? 26.946 3.908 -1.823 1.00 82.94 179 MET A CA 1
ATOM 1377 C C . MET A 1 179 ? 26.905 3.889 -3.361 1.00 82.94 179 MET A C 1
ATOM 1379 O O . MET A 1 179 ? 27.688 4.590 -3.988 1.00 82.94 179 MET A O 1
ATOM 1383 N N . GLY A 1 180 ? 26.007 3.097 -3.961 1.00 81.94 180 GLY A N 1
ATOM 1384 C CA . GLY A 1 180 ? 25.829 3.008 -5.414 1.00 81.94 180 GLY A CA 1
ATOM 1385 C C . GLY A 1 180 ? 24.981 4.124 -6.033 1.00 81.94 180 GLY A C 1
ATOM 1386 O O . GLY A 1 180 ? 24.939 4.217 -7.255 1.00 81.94 180 GLY A O 1
ATOM 1387 N N . GLY A 1 181 ? 24.345 4.972 -5.218 1.00 86.75 181 GLY A N 1
ATOM 1388 C CA . GLY A 1 181 ? 23.457 6.040 -5.673 1.00 86.75 181 GLY A CA 1
ATOM 1389 C C . GLY A 1 181 ? 22.065 5.954 -5.051 1.00 86.75 181 GLY A C 1
ATOM 1390 O O . GLY A 1 181 ? 21.865 5.338 -3.994 1.00 86.75 181 GLY A O 1
ATOM 1391 N N . THR A 1 182 ? 21.110 6.598 -5.712 1.00 87.75 182 THR A N 1
ATOM 1392 C CA . THR A 1 182 ? 19.690 6.581 -5.353 1.00 87.75 182 THR A CA 1
ATOM 1393 C C . THR A 1 182 ? 18.898 5.859 -6.424 1.00 87.75 182 THR A C 1
ATOM 1395 O O . THR A 1 182 ? 19.209 5.951 -7.606 1.00 87.75 182 THR A O 1
ATOM 1398 N N . GLY A 1 183 ? 17.859 5.139 -6.022 1.00 89.25 183 GLY A N 1
ATOM 1399 C CA . GLY A 1 183 ? 17.003 4.448 -6.976 1.00 89.25 183 GLY A CA 1
ATOM 1400 C C . GLY A 1 183 ? 15.563 4.384 -6.519 1.00 89.25 183 GLY A C 1
ATOM 1401 O O . GLY A 1 183 ? 15.271 4.447 -5.323 1.00 89.25 183 GLY A O 1
ATOM 1402 N N . THR A 1 184 ? 14.680 4.240 -7.495 1.00 91.06 184 THR A N 1
ATOM 1403 C CA . THR A 1 184 ? 13.265 3.934 -7.328 1.00 91.06 184 THR A CA 1
ATOM 1404 C C . THR A 1 184 ? 12.983 2.555 -7.898 1.00 91.06 184 THR A C 1
ATOM 1406 O O . THR A 1 184 ? 13.494 2.207 -8.963 1.00 91.06 184 THR A O 1
ATOM 1409 N N . TYR A 1 185 ? 12.165 1.784 -7.191 1.00 91.81 185 TYR A N 1
ATOM 1410 C CA . TYR A 1 185 ? 11.864 0.405 -7.530 1.00 91.81 185 TYR A CA 1
ATOM 1411 C C . TYR A 1 185 ? 10.367 0.152 -7.413 1.00 91.81 185 TYR A C 1
ATOM 1413 O O . TYR A 1 185 ? 9.718 0.616 -6.478 1.00 91.81 185 TYR A O 1
ATOM 1421 N N . VAL A 1 186 ? 9.832 -0.633 -8.340 1.00 94.12 186 VAL A N 1
ATOM 1422 C CA . VAL A 1 186 ? 8.539 -1.296 -8.207 1.00 94.12 186 VAL A CA 1
ATOM 1423 C C . VAL A 1 186 ? 8.799 -2.794 -8.213 1.00 94.12 186 VAL A C 1
ATOM 1425 O O . VAL A 1 186 ? 9.121 -3.377 -9.246 1.00 94.12 186 VAL A O 1
ATOM 1428 N N . SER A 1 187 ? 8.690 -3.406 -7.040 1.00 94.12 187 SER A N 1
ATOM 1429 C CA . SER A 1 187 ? 8.827 -4.850 -6.854 1.00 94.12 187 SER A CA 1
ATOM 1430 C C . SER A 1 187 ? 7.463 -5.514 -6.971 1.00 94.12 187 SER A C 1
ATOM 1432 O O . SER A 1 187 ? 6.542 -5.133 -6.253 1.00 94.12 187 SER A O 1
ATOM 1434 N N . VAL A 1 188 ? 7.327 -6.521 -7.829 1.00 95.44 188 VAL A N 1
ATOM 1435 C CA . VAL A 1 188 ? 6.090 -7.291 -7.991 1.00 95.44 188 VAL A CA 1
ATOM 1436 C C . VAL A 1 188 ? 6.311 -8.726 -7.527 1.00 95.44 188 VAL A C 1
ATOM 1438 O O . VAL A 1 188 ? 7.283 -9.386 -7.907 1.00 95.44 188 VAL A O 1
ATOM 1441 N N . LEU A 1 189 ? 5.394 -9.200 -6.691 1.00 95.38 189 LEU A N 1
ATOM 1442 C CA . LEU A 1 189 ? 5.371 -10.534 -6.107 1.00 95.38 189 LEU A CA 1
ATOM 1443 C C . LEU A 1 189 ? 4.095 -11.258 -6.539 1.00 95.38 189 LEU A C 1
ATOM 1445 O O . LEU A 1 189 ? 3.018 -10.656 -6.546 1.00 95.38 189 LEU A O 1
ATOM 1449 N N . ARG A 1 190 ? 4.188 -12.564 -6.806 1.00 95.19 190 ARG A N 1
ATOM 1450 C CA . ARG A 1 190 ? 3.006 -13.427 -6.955 1.00 95.19 190 ARG A CA 1
ATOM 1451 C C . ARG A 1 190 ? 2.326 -13.599 -5.611 1.00 95.19 190 ARG A C 1
ATOM 1453 O O . ARG A 1 190 ? 2.957 -14.021 -4.645 1.00 95.19 190 ARG A O 1
ATOM 1460 N N . ARG A 1 191 ? 1.037 -13.309 -5.528 1.00 94.50 191 ARG A N 1
ATOM 1461 C CA . ARG A 1 191 ? 0.261 -13.515 -4.308 1.00 94.50 191 ARG A CA 1
ATOM 1462 C C . ARG A 1 191 ? 0.082 -15.014 -4.043 1.00 94.50 191 ARG A C 1
ATOM 1464 O O . ARG A 1 191 ? 0.114 -15.838 -4.949 1.00 94.50 191 ARG A O 1
ATOM 1471 N N . GLY A 1 192 ? -0.039 -15.381 -2.771 1.00 91.81 192 GLY A N 1
ATOM 1472 C CA . GLY A 1 192 ? -0.075 -16.778 -2.333 1.00 91.81 192 GLY A CA 1
ATOM 1473 C C . GLY A 1 192 ? 1.300 -17.278 -1.896 1.00 91.81 192 GLY A C 1
ATOM 1474 O O . GLY A 1 192 ? 1.457 -17.612 -0.720 1.00 91.81 192 GLY A O 1
ATOM 1475 N N . GLU A 1 193 ? 2.288 -17.268 -2.792 1.00 92.06 193 GLU A N 1
ATOM 1476 C CA . GLU A 1 193 ? 3.670 -17.705 -2.503 1.00 92.06 193 GLU A CA 1
ATOM 1477 C C . GLU A 1 193 ? 4.629 -16.548 -2.189 1.00 92.06 193 GLU A C 1
ATOM 1479 O O . GLU A 1 193 ? 5.654 -16.762 -1.551 1.00 92.06 193 GLU A O 1
ATOM 1484 N N . TYR A 1 194 ? 4.287 -15.323 -2.602 1.00 93.62 194 TYR A N 1
ATOM 1485 C CA . TYR A 1 194 ? 5.122 -14.118 -2.503 1.00 93.62 194 TYR A CA 1
ATOM 1486 C C . TYR A 1 194 ? 6.491 -14.250 -3.177 1.00 93.62 194 TYR A C 1
ATOM 1488 O O . TYR A 1 194 ? 7.448 -13.571 -2.806 1.00 93.62 194 TYR A O 1
ATOM 1496 N N . SER A 1 195 ? 6.578 -15.095 -4.206 1.00 92.38 195 SER A N 1
ATOM 1497 C CA . SER A 1 195 ? 7.766 -15.200 -5.045 1.00 92.38 195 SER A CA 1
ATOM 1498 C C . SER A 1 195 ? 7.926 -13.939 -5.906 1.00 92.38 195 SER A C 1
ATOM 1500 O O . SER A 1 195 ? 6.925 -13.474 -6.467 1.00 92.38 195 SER A O 1
ATOM 1502 N N . PRO A 1 196 ? 9.151 -13.427 -6.091 1.00 91.88 196 PRO A N 1
ATOM 1503 C CA . PRO A 1 196 ? 9.411 -12.309 -6.990 1.00 91.88 196 PRO A CA 1
ATOM 1504 C C . PRO A 1 196 ? 9.078 -12.670 -8.443 1.00 91.88 196 PRO A C 1
ATOM 1506 O O . PRO A 1 196 ? 9.402 -13.767 -8.893 1.00 91.88 196 PRO A O 1
ATOM 1509 N N . CYS A 1 197 ? 8.435 -11.761 -9.182 1.00 92.00 197 CYS A N 1
ATOM 1510 C CA . CYS A 1 197 ? 8.132 -11.968 -10.606 1.00 92.00 197 CYS A CA 1
ATOM 1511 C C . CYS A 1 197 ? 8.683 -10.866 -11.516 1.00 92.00 197 CYS A C 1
ATOM 1513 O O . CYS A 1 197 ? 9.148 -11.161 -12.616 1.00 92.00 197 CYS A O 1
ATOM 1515 N N . LEU A 1 198 ? 8.656 -9.615 -11.060 1.00 93.38 198 LEU A N 1
ATOM 1516 C CA . LEU A 1 198 ? 9.113 -8.461 -11.824 1.00 93.38 198 LEU A CA 1
ATOM 1517 C C . LEU A 1 198 ? 9.727 -7.426 -10.879 1.00 93.38 198 LEU A C 1
ATOM 1519 O O . LEU A 1 198 ? 9.185 -7.165 -9.808 1.00 93.38 198 LEU A O 1
ATOM 1523 N N . GLU A 1 199 ? 10.818 -6.801 -11.302 1.00 92.81 199 GLU A N 1
ATOM 1524 C CA . GLU A 1 199 ? 11.335 -5.570 -10.703 1.00 92.81 199 GLU A CA 1
ATOM 1525 C C . GLU A 1 199 ? 11.431 -4.512 -11.801 1.00 92.81 199 GLU A C 1
ATOM 1527 O O . GLU A 1 199 ? 12.076 -4.717 -12.828 1.00 92.81 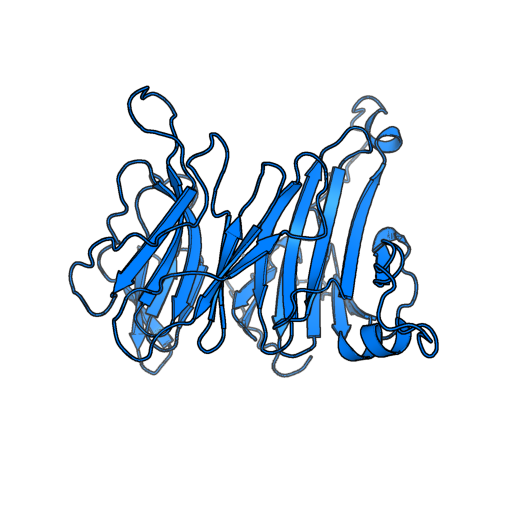199 GLU A O 1
ATOM 1532 N N . VAL A 1 200 ? 10.786 -3.373 -11.596 1.00 92.44 200 VAL A N 1
ATOM 1533 C CA . VAL A 1 200 ? 10.964 -2.199 -12.449 1.00 92.44 200 VAL A CA 1
ATOM 1534 C C . VAL A 1 200 ? 11.832 -1.216 -11.686 1.00 92.44 200 VAL A C 1
ATOM 1536 O O . VAL A 1 200 ? 11.490 -0.847 -10.566 1.00 92.44 200 VAL A O 1
ATOM 1539 N N . ALA A 1 201 ? 12.957 -0.817 -12.261 1.00 91.56 201 ALA A N 1
ATOM 1540 C CA . ALA A 1 201 ? 13.939 0.029 -11.608 1.00 91.56 201 ALA A CA 1
ATOM 1541 C C . ALA A 1 201 ? 14.183 1.313 -12.404 1.00 91.56 201 ALA A C 1
ATOM 1543 O O . ALA A 1 201 ? 14.155 1.331 -13.635 1.00 91.56 201 ALA A O 1
ATOM 1544 N N . TYR A 1 202 ? 14.461 2.379 -11.667 1.00 88.69 202 TYR A N 1
ATOM 1545 C CA . TYR A 1 202 ? 15.044 3.615 -12.164 1.00 88.69 202 TYR A CA 1
ATOM 1546 C C . TYR A 1 202 ? 16.153 4.004 -11.184 1.00 88.69 202 TYR A C 1
ATOM 1548 O O . TYR A 1 202 ? 15.874 4.435 -10.064 1.00 88.69 202 TYR A O 1
ATOM 1556 N N . GLU A 1 203 ? 17.407 3.771 -11.565 1.00 86.06 203 GLU A N 1
ATOM 1557 C CA . GLU A 1 203 ? 18.581 4.027 -10.724 1.00 86.06 203 GLU A CA 1
ATOM 1558 C C . GLU A 1 203 ? 19.379 5.212 -11.271 1.00 86.06 203 GLU A C 1
ATOM 1560 O O . GLU A 1 203 ? 19.578 5.333 -12.474 1.00 86.06 203 GLU A O 1
ATOM 1565 N N . GLU A 1 204 ? 19.875 6.071 -10.390 1.00 79.12 204 GLU A N 1
ATOM 1566 C CA . GLU A 1 204 ? 20.828 7.131 -10.726 1.00 79.12 204 GLU A CA 1
ATOM 1567 C C . GLU A 1 204 ? 22.182 6.745 -10.133 1.00 79.12 204 GLU A C 1
ATOM 1569 O O . GLU A 1 204 ? 22.294 6.476 -8.929 1.00 79.12 204 GLU A O 1
ATOM 1574 N N . ALA A 1 205 ? 23.213 6.656 -10.977 1.00 73.81 205 ALA A N 1
ATOM 1575 C CA . ALA A 1 205 ? 24.521 6.194 -10.528 1.00 73.81 205 ALA A CA 1
ATOM 1576 C C . ALA A 1 205 ? 25.178 7.252 -9.632 1.00 73.81 205 ALA A C 1
ATOM 1578 O O . ALA A 1 205 ? 25.133 8.447 -9.919 1.00 73.81 205 ALA A O 1
ATOM 1579 N N . ALA A 1 206 ? 25.872 6.825 -8.570 1.00 63.53 206 ALA A N 1
ATOM 1580 C CA . ALA A 1 206 ? 26.586 7.756 -7.692 1.00 63.53 206 ALA A CA 1
ATOM 1581 C C . ALA A 1 206 ? 27.552 8.679 -8.464 1.00 63.53 206 ALA A C 1
ATOM 1583 O O . ALA A 1 206 ? 27.668 9.853 -8.122 1.00 63.53 206 ALA A O 1
ATOM 1584 N N . GLU A 1 207 ? 28.207 8.192 -9.522 1.00 60.62 207 GLU A N 1
ATOM 1585 C CA . GLU A 1 207 ? 29.144 8.981 -10.340 1.00 60.62 207 GLU A CA 1
ATOM 1586 C C . GLU A 1 207 ? 28.478 10.173 -11.055 1.00 60.62 207 GLU A C 1
ATOM 1588 O O . GLU A 1 207 ? 29.127 11.200 -11.250 1.00 60.62 207 GLU A O 1
ATOM 1593 N N . GLU A 1 208 ? 27.175 10.100 -11.343 1.00 56.50 208 GLU A N 1
ATOM 1594 C CA . GLU A 1 208 ? 26.382 11.205 -11.906 1.00 56.50 208 GLU A CA 1
ATOM 1595 C C . GLU A 1 208 ? 26.052 12.272 -10.842 1.00 56.50 208 GLU A C 1
ATOM 1597 O O . GLU A 1 208 ? 25.850 13.443 -11.161 1.00 56.50 208 GLU A O 1
ATOM 1602 N N . SER A 1 209 ? 26.076 11.900 -9.555 1.00 52.62 209 SER A N 1
ATOM 1603 C CA . SER A 1 209 ? 25.738 12.775 -8.421 1.00 52.62 209 SER A CA 1
ATOM 1604 C C . SER A 1 209 ? 26.920 13.572 -7.835 1.00 52.62 209 SER A C 1
ATOM 1606 O O . SER A 1 209 ? 26.705 14.503 -7.055 1.00 52.62 209 SER A O 1
ATOM 1608 N N . TRP A 1 210 ? 28.171 13.241 -8.202 1.00 43.41 210 TRP A N 1
ATOM 1609 C CA . TRP A 1 210 ? 29.389 13.870 -7.652 1.00 43.41 210 TRP A CA 1
ATOM 1610 C C . TRP A 1 210 ? 29.939 15.049 -8.463 1.00 43.41 210 TRP A C 1
ATOM 1612 O O . TRP A 1 210 ? 30.898 15.686 -8.016 1.00 43.41 210 TRP A O 1
ATOM 1622 N N . THR A 1 211 ? 29.341 15.419 -9.601 1.00 49.69 211 THR A N 1
ATOM 1623 C CA . THR A 1 211 ? 29.566 16.767 -10.141 1.00 49.69 211 THR A CA 1
ATOM 1624 C C . THR A 1 211 ? 29.079 17.776 -9.099 1.00 49.69 211 THR A C 1
ATOM 1626 O O . THR A 1 211 ? 27.892 17.765 -8.768 1.00 49.69 211 THR A O 1
ATOM 1629 N N . PRO A 1 212 ? 29.956 18.634 -8.537 1.00 42.22 212 PRO A N 1
ATOM 1630 C CA . PRO A 1 212 ? 29.550 19.598 -7.528 1.00 42.22 212 PRO A CA 1
ATOM 1631 C C . PRO A 1 212 ? 28.447 20.455 -8.127 1.00 42.22 212 PRO A C 1
ATOM 1633 O O . PRO A 1 212 ? 28.722 21.139 -9.109 1.00 42.22 212 PRO A O 1
ATOM 1636 N N . TRP A 1 213 ? 27.245 20.357 -7.551 1.00 43.94 213 TRP A N 1
ATOM 1637 C CA . TRP A 1 213 ? 26.011 21.131 -7.736 1.00 43.94 213 TRP A CA 1
ATOM 1638 C C . TRP A 1 213 ? 26.194 22.517 -8.374 1.00 43.94 213 TRP A C 1
ATOM 1640 O O . TRP A 1 213 ? 25.951 23.560 -7.765 1.00 43.94 213 TRP A O 1
ATOM 1650 N N . THR A 1 214 ? 26.622 22.549 -9.628 1.00 41.16 214 THR A N 1
ATOM 1651 C CA . THR A 1 214 ? 26.707 23.752 -10.431 1.00 41.16 214 THR A CA 1
ATOM 1652 C C . THR A 1 214 ? 25.398 23.775 -11.176 1.00 41.16 214 THR A C 1
ATOM 1654 O O . THR A 1 214 ? 25.219 23.115 -12.193 1.00 41.16 214 THR A O 1
ATOM 1657 N N . LEU A 1 215 ? 24.461 24.504 -10.569 1.00 42.53 215 LEU A N 1
ATOM 1658 C CA . LEU A 1 215 ? 23.241 25.040 -11.156 1.00 42.53 215 LEU A CA 1
ATOM 1659 C C . LEU A 1 215 ? 23.563 25.731 -12.493 1.00 42.53 215 LEU A C 1
ATOM 1661 O O . LEU A 1 215 ? 23.638 26.955 -12.581 1.00 42.53 215 LEU A O 1
ATOM 1665 N N . ALA A 1 216 ? 23.770 24.947 -13.543 1.00 38.31 216 ALA A N 1
ATOM 1666 C CA . ALA A 1 216 ? 23.782 25.405 -14.915 1.00 38.31 216 ALA A CA 1
ATOM 1667 C C . ALA A 1 216 ? 22.422 25.038 -15.517 1.00 38.31 216 ALA A C 1
ATOM 1669 O O . ALA A 1 216 ? 22.223 23.972 -16.086 1.00 38.31 216 ALA A O 1
ATOM 1670 N N . SER A 1 217 ? 21.476 25.960 -15.325 1.00 41.50 217 SER A N 1
ATOM 1671 C CA . SER A 1 217 ? 20.237 26.119 -16.095 1.00 41.50 217 SER A CA 1
ATOM 1672 C C . SER A 1 217 ? 19.292 24.909 -16.212 1.00 41.50 217 SER A C 1
ATOM 1674 O O . SER A 1 217 ? 19.223 24.253 -17.243 1.00 41.50 217 SER A O 1
ATOM 1676 N N . GLY A 1 218 ? 18.397 24.775 -15.229 1.00 40.47 218 GLY A N 1
ATOM 1677 C CA . GLY A 1 218 ? 16.966 24.936 -15.529 1.00 40.47 218 GLY A CA 1
ATOM 1678 C C . GLY A 1 218 ? 16.094 23.691 -15.681 1.00 40.47 218 GLY A C 1
ATOM 1679 O O . GLY A 1 218 ? 14.875 23.840 -15.703 1.00 40.47 218 GLY A O 1
ATOM 1680 N N . THR A 1 219 ? 16.650 22.486 -15.707 1.00 40.53 219 THR A N 1
ATOM 1681 C CA . THR A 1 219 ? 15.868 21.262 -15.483 1.00 40.53 219 THR A CA 1
ATOM 1682 C C . THR A 1 219 ? 16.207 20.733 -14.103 1.00 40.53 219 THR A C 1
ATOM 1684 O O . THR A 1 219 ? 17.075 19.881 -13.946 1.00 40.53 219 THR A O 1
ATOM 1687 N N . GLU A 1 220 ? 15.550 21.303 -13.085 1.00 40.44 220 GLU A N 1
ATOM 1688 C CA . GLU A 1 220 ? 15.381 20.617 -11.803 1.00 40.44 220 GLU A CA 1
ATOM 1689 C C . GLU A 1 220 ? 14.967 19.182 -12.124 1.00 40.44 220 GLU A C 1
ATOM 1691 O O . GLU A 1 220 ? 14.049 18.989 -12.923 1.00 40.44 220 GLU A O 1
ATOM 1696 N N . PHE A 1 221 ? 15.676 18.194 -11.579 1.00 41.00 221 PHE A N 1
ATOM 1697 C CA . PHE A 1 221 ? 15.257 16.801 -11.658 1.00 41.00 221 PHE A CA 1
ATOM 1698 C C . PHE A 1 221 ? 13.903 16.696 -10.954 1.00 41.00 221 PHE A C 1
ATOM 1700 O O . PHE A 1 221 ? 13.793 16.607 -9.730 1.00 41.00 221 PHE A O 1
ATOM 1707 N N . ARG A 1 222 ? 12.867 16.855 -11.776 1.00 42.91 222 ARG A N 1
ATOM 1708 C CA . ARG A 1 222 ? 11.463 16.677 -11.465 1.00 42.91 222 ARG A CA 1
ATOM 1709 C C . ARG A 1 222 ? 11.291 15.211 -11.100 1.00 42.91 222 ARG A C 1
ATOM 1711 O O . ARG A 1 222 ? 11.653 14.345 -11.886 1.00 42.91 222 ARG A O 1
ATOM 1718 N N . SER A 1 223 ? 10.819 15.001 -9.877 1.00 48.97 223 SER A N 1
ATOM 1719 C CA . SER A 1 223 ? 9.979 13.874 -9.484 1.00 48.97 223 SER A CA 1
ATOM 1720 C C . SER A 1 223 ? 10.353 12.482 -10.022 1.00 48.97 223 SER A C 1
ATOM 1722 O O . SER A 1 223 ? 10.034 12.118 -11.148 1.00 48.97 223 SER A O 1
ATOM 1724 N N . LEU A 1 224 ? 10.950 11.656 -9.152 1.00 56.56 224 LEU A N 1
ATOM 1725 C CA . LEU A 1 224 ? 10.990 10.186 -9.275 1.00 56.56 224 LEU A CA 1
ATOM 1726 C C . LEU A 1 224 ? 9.604 9.640 -9.706 1.00 56.56 224 LEU A C 1
ATOM 1728 O O . LEU A 1 224 ? 8.609 10.283 -9.390 1.00 56.56 224 LEU A O 1
ATOM 1732 N N . PRO A 1 225 ? 9.485 8.498 -10.415 1.00 55.69 225 PRO A N 1
ATOM 1733 C CA . PRO A 1 225 ? 8.205 8.052 -10.982 1.00 55.69 225 PRO A CA 1
ATOM 1734 C C . PRO A 1 225 ? 7.153 7.943 -9.876 1.00 55.69 225 PRO A C 1
ATOM 1736 O O . PRO A 1 225 ? 7.316 7.160 -8.937 1.00 55.69 225 PRO A O 1
ATOM 1739 N N . PHE A 1 226 ? 6.122 8.787 -9.917 1.00 74.56 226 PHE A N 1
ATOM 1740 C CA . PHE A 1 226 ? 5.243 8.933 -8.769 1.00 74.56 226 PHE A CA 1
ATOM 1741 C C . PHE A 1 226 ? 3.908 8.260 -8.985 1.00 74.56 226 PHE A C 1
ATOM 1743 O O . PHE A 1 226 ? 3.003 8.784 -9.618 1.00 74.56 226 PHE A O 1
ATOM 1750 N N . ASP A 1 227 ? 3.812 7.143 -8.278 1.00 86.44 227 ASP A N 1
ATOM 1751 C CA . ASP A 1 227 ? 2.632 6.359 -7.982 1.00 86.44 227 ASP A CA 1
ATOM 1752 C C . ASP A 1 227 ? 2.425 5.137 -8.887 1.00 86.44 227 ASP A C 1
ATOM 1754 O O . ASP A 1 227 ? 2.811 5.083 -10.056 1.00 86.44 227 ASP A O 1
ATOM 1758 N N . ILE A 1 228 ? 1.835 4.110 -8.283 1.00 91.62 228 ILE A N 1
ATOM 1759 C CA . ILE A 1 228 ? 1.534 2.827 -8.902 1.00 91.62 228 ILE A CA 1
ATOM 1760 C C . ILE A 1 228 ? 0.057 2.484 -8.712 1.00 91.62 228 ILE A C 1
ATOM 1762 O O . ILE A 1 228 ? -0.543 2.766 -7.668 1.00 91.62 228 ILE A O 1
ATOM 1766 N N . ALA A 1 229 ? -0.504 1.811 -9.710 1.00 90.44 229 ALA A N 1
ATOM 1767 C CA . ALA A 1 229 ? -1.762 1.087 -9.619 1.00 90.44 229 ALA A CA 1
ATOM 1768 C C . ALA A 1 229 ? -1.578 -0.340 -10.103 1.00 90.44 229 ALA A C 1
ATOM 1770 O O . ALA A 1 229 ? -0.861 -0.605 -11.064 1.00 90.44 229 ALA A O 1
ATOM 1771 N N . LEU A 1 230 ? -2.299 -1.249 -9.463 1.00 91.69 230 LEU A N 1
ATOM 1772 C CA . LEU A 1 230 ? -2.376 -2.635 -9.879 1.00 91.69 230 LEU A CA 1
ATOM 1773 C C . LEU A 1 230 ? -3.848 -3.012 -9.991 1.00 91.69 230 LEU A C 1
ATOM 1775 O O . LEU A 1 230 ? -4.606 -2.861 -9.032 1.00 91.69 230 LEU A O 1
ATOM 1779 N N . HIS A 1 231 ? -4.252 -3.484 -11.165 1.00 89.50 231 HIS A N 1
ATOM 1780 C CA . HIS A 1 231 ? -5.581 -4.037 -11.376 1.00 89.50 231 HIS A CA 1
ATOM 1781 C C . HIS A 1 231 ? -5.489 -5.334 -12.162 1.00 89.50 231 HIS A C 1
ATOM 1783 O O . HIS A 1 231 ? -4.953 -5.348 -13.269 1.00 89.50 231 HIS A O 1
ATOM 1789 N N . ASP A 1 232 ? -6.041 -6.404 -11.589 1.00 90.88 232 ASP A N 1
ATOM 1790 C CA . ASP A 1 232 ? -5.953 -7.759 -12.119 1.00 90.88 232 ASP A CA 1
ATOM 1791 C C . ASP A 1 232 ? -4.491 -8.100 -12.433 1.00 90.88 232 ASP A C 1
ATOM 1793 O O . ASP A 1 232 ? -3.678 -8.239 -11.521 1.00 90.88 232 ASP A O 1
ATOM 1797 N N . HIS A 1 233 ? -4.130 -8.150 -13.713 1.00 94.56 233 HIS A N 1
ATOM 1798 C CA . HIS A 1 233 ? -2.771 -8.442 -14.160 1.00 94.56 233 HIS A CA 1
ATOM 1799 C C . HIS A 1 233 ? -2.056 -7.239 -14.787 1.00 94.56 233 HIS A C 1
ATOM 1801 O O . HIS A 1 233 ? -1.003 -7.408 -15.391 1.00 94.56 233 HIS A O 1
ATOM 1807 N N . THR A 1 234 ? -2.616 -6.034 -14.681 1.00 93.94 234 THR A N 1
ATOM 1808 C CA . THR A 1 234 ? -2.038 -4.817 -15.258 1.00 93.94 234 THR A CA 1
ATOM 1809 C C . THR A 1 234 ? -1.446 -3.945 -14.160 1.00 93.94 234 THR A C 1
ATOM 1811 O O . THR A 1 234 ? -2.166 -3.426 -13.304 1.00 93.94 234 THR A O 1
ATOM 1814 N N . LEU A 1 235 ? -0.129 -3.757 -14.213 1.00 93.81 235 LEU A N 1
ATOM 1815 C CA . LEU A 1 235 ? 0.588 -2.765 -13.421 1.00 93.81 235 LEU A CA 1
ATOM 1816 C C . LEU A 1 235 ? 0.695 -1.472 -14.233 1.00 93.81 235 LEU A C 1
ATOM 1818 O O . LEU A 1 235 ? 1.204 -1.480 -15.351 1.00 93.81 235 LEU A O 1
ATOM 1822 N N . VAL A 1 236 ? 0.239 -0.362 -13.664 1.00 91.75 236 VAL A N 1
ATOM 1823 C CA . VAL A 1 236 ? 0.434 0.978 -14.220 1.00 91.75 236 VAL A CA 1
ATOM 1824 C C . VAL A 1 236 ? 1.387 1.735 -13.310 1.00 91.75 236 VAL A C 1
ATOM 1826 O O . VAL A 1 236 ? 1.159 1.825 -12.104 1.00 91.75 236 VAL A O 1
ATOM 1829 N N . ILE A 1 237 ? 2.446 2.279 -13.893 1.00 90.88 237 ILE A N 1
ATOM 1830 C CA . ILE A 1 237 ? 3.439 3.106 -13.213 1.00 90.88 237 ILE A CA 1
ATOM 1831 C C . ILE A 1 237 ? 3.355 4.493 -13.836 1.00 90.88 237 ILE A C 1
ATOM 1833 O O . ILE A 1 237 ? 3.497 4.642 -15.052 1.00 90.88 237 ILE A O 1
ATOM 1837 N N . ALA A 1 238 ? 3.108 5.502 -13.009 1.00 87.62 238 ALA A N 1
ATOM 1838 C CA . ALA A 1 238 ? 3.176 6.882 -13.449 1.00 87.62 238 ALA A CA 1
ATOM 1839 C C . ALA A 1 238 ? 4.642 7.328 -13.481 1.00 87.62 238 ALA A C 1
ATOM 1841 O O . ALA A 1 238 ? 5.347 7.328 -12.472 1.00 87.62 238 ALA A O 1
ATOM 1842 N N . CYS A 1 239 ? 5.114 7.666 -14.675 1.00 84.31 239 CYS A N 1
ATOM 1843 C CA . CYS A 1 239 ? 6.459 8.157 -14.927 1.00 84.31 239 CYS A CA 1
ATOM 1844 C C . CYS A 1 239 ? 6.399 9.645 -15.300 1.00 84.31 239 CYS A C 1
ATOM 1846 O O . CYS A 1 239 ? 5.337 10.152 -15.678 1.00 84.31 239 CYS A O 1
ATOM 1848 N N . PRO A 1 240 ? 7.532 10.367 -15.258 1.00 75.50 240 PRO A N 1
ATOM 1849 C CA . PRO A 1 240 ? 7.586 11.702 -15.832 1.00 75.50 240 PRO A CA 1
ATOM 1850 C C . PRO A 1 240 ? 7.126 11.664 -17.299 1.00 75.50 240 PRO A C 1
ATOM 1852 O O . PRO A 1 240 ? 7.759 11.024 -18.132 1.00 75.50 240 PRO A O 1
ATOM 1855 N N . GLN A 1 241 ? 6.027 12.364 -17.599 1.00 75.31 241 GLN A N 1
ATOM 1856 C CA . GLN A 1 241 ? 5.448 12.579 -18.940 1.00 75.31 241 GLN A CA 1
ATOM 1857 C C . GLN A 1 241 ? 4.745 11.376 -19.596 1.00 75.31 241 GLN A C 1
ATOM 1859 O O . GLN A 1 241 ? 4.176 11.534 -20.675 1.00 75.31 241 GLN A O 1
ATOM 1864 N N . ALA A 1 242 ? 4.730 10.199 -18.969 1.00 84.00 242 ALA A N 1
ATOM 1865 C CA . ALA A 1 242 ? 4.106 9.010 -19.547 1.00 84.00 242 ALA A CA 1
ATOM 1866 C C . ALA A 1 242 ? 3.608 8.037 -18.473 1.00 84.00 242 ALA A C 1
ATOM 1868 O O . ALA A 1 242 ? 4.038 8.074 -17.321 1.00 84.00 242 ALA A O 1
ATOM 1869 N N . LEU A 1 243 ? 2.737 7.112 -18.868 1.00 87.00 243 LEU A N 1
ATOM 1870 C CA . LEU A 1 243 ? 2.369 5.955 -18.057 1.00 87.00 243 LEU A CA 1
ATOM 1871 C C . LEU A 1 243 ? 2.989 4.694 -18.658 1.00 87.00 243 LEU A C 1
ATOM 1873 O O . LEU A 1 243 ? 2.737 4.365 -19.820 1.00 87.00 243 LEU A O 1
ATOM 1877 N N . ALA A 1 244 ? 3.749 3.950 -17.858 1.00 90.38 244 ALA A N 1
ATOM 1878 C CA . ALA A 1 244 ? 4.156 2.596 -18.209 1.00 90.38 244 ALA A CA 1
ATOM 1879 C C . ALA A 1 244 ? 3.049 1.625 -17.785 1.00 90.38 244 ALA A C 1
ATOM 1881 O O . ALA A 1 244 ? 2.756 1.484 -16.600 1.00 90.38 244 ALA A O 1
ATOM 1882 N N . CYS A 1 245 ? 2.427 0.952 -18.750 1.00 92.38 245 CYS A N 1
ATOM 1883 C CA . CYS A 1 245 ? 1.433 -0.090 -18.506 1.00 92.38 245 CYS A CA 1
ATOM 1884 C C . CYS A 1 245 ? 2.046 -1.454 -18.820 1.00 92.38 245 CYS A C 1
ATOM 1886 O O . CYS A 1 245 ? 2.511 -1.672 -19.938 1.00 92.38 245 CYS A O 1
ATOM 1888 N N . ILE A 1 246 ? 2.023 -2.369 -17.856 1.00 93.88 246 ILE A N 1
ATOM 1889 C CA . ILE A 1 246 ? 2.675 -3.676 -17.933 1.00 93.88 246 ILE A CA 1
ATOM 1890 C C . ILE A 1 246 ? 1.630 -4.773 -17.704 1.00 93.88 246 ILE A C 1
ATOM 1892 O O . ILE A 1 246 ? 1.090 -4.876 -16.603 1.00 93.88 246 ILE A O 1
ATOM 1896 N N . ASP A 1 247 ? 1.365 -5.609 -18.716 1.00 95.12 247 ASP A N 1
ATOM 1897 C CA . ASP A 1 247 ? 0.638 -6.879 -18.530 1.00 95.12 247 ASP A CA 1
ATOM 1898 C C . ASP A 1 247 ? 1.589 -7.915 -17.915 1.00 95.12 247 ASP A C 1
ATOM 1900 O O . ASP A 1 247 ? 2.492 -8.445 -18.572 1.00 95.12 247 ASP A O 1
ATOM 1904 N N . LEU A 1 248 ? 1.373 -8.209 -16.636 1.00 95.00 248 LEU A N 1
ATOM 1905 C CA . LEU A 1 248 ? 2.198 -9.111 -15.844 1.00 95.00 248 LEU A CA 1
ATOM 1906 C C . LEU A 1 248 ? 2.166 -10.551 -16.375 1.00 95.00 248 LEU A C 1
ATOM 1908 O O . LEU A 1 248 ? 3.177 -11.242 -16.288 1.00 95.00 248 LEU A O 1
ATOM 1912 N N . ARG A 1 249 ? 1.084 -10.997 -17.030 1.00 94.44 249 ARG A N 1
ATOM 1913 C CA . ARG A 1 249 ? 1.028 -12.351 -17.623 1.00 94.44 249 ARG A CA 1
ATOM 1914 C C . ARG A 1 249 ? 1.962 -12.481 -18.821 1.00 94.44 249 ARG A C 1
ATOM 1916 O O . ARG A 1 249 ? 2.577 -13.529 -19.033 1.00 94.44 249 ARG A O 1
ATOM 1923 N N . ALA A 1 250 ? 2.062 -11.419 -19.619 1.00 92.56 250 ALA A N 1
ATOM 1924 C CA . ALA A 1 250 ? 2.957 -11.380 -20.770 1.00 92.56 250 ALA A CA 1
ATOM 1925 C C . ALA A 1 250 ? 4.428 -11.359 -20.327 1.00 92.56 250 ALA A C 1
ATOM 1927 O O . ALA A 1 250 ? 5.253 -12.042 -20.938 1.00 92.56 250 ALA A O 1
ATOM 1928 N N . VAL A 1 251 ? 4.730 -10.647 -19.234 1.00 89.19 251 VAL A N 1
ATOM 1929 C CA . VAL A 1 251 ? 6.050 -10.653 -18.585 1.00 89.19 251 VAL A CA 1
ATOM 1930 C C . VAL A 1 251 ? 6.419 -12.053 -18.101 1.00 89.19 251 VAL A C 1
ATOM 1932 O O . VAL A 1 251 ? 7.497 -12.547 -18.418 1.00 89.19 251 VAL A O 1
ATOM 1935 N N . GLU A 1 252 ? 5.519 -12.732 -17.390 1.00 86.94 252 GLU A N 1
ATOM 1936 C CA . GLU A 1 252 ? 5.779 -14.078 -16.868 1.00 86.94 252 GLU A CA 1
ATOM 1937 C C . GLU A 1 252 ? 6.003 -15.105 -17.973 1.00 86.94 252 GLU A C 1
ATOM 1939 O O . GLU A 1 252 ? 6.915 -15.925 -17.884 1.00 86.94 252 GLU A O 1
ATOM 1944 N N . THR A 1 253 ? 5.221 -15.022 -19.050 1.00 86.12 253 THR A N 1
ATOM 1945 C CA . THR A 1 253 ? 5.381 -15.903 -20.213 1.00 86.12 253 THR A CA 1
ATOM 1946 C C . THR A 1 253 ? 6.743 -15.706 -20.887 1.00 86.12 253 THR A C 1
ATOM 1948 O O . THR A 1 253 ? 7.317 -16.664 -21.397 1.00 86.12 253 THR A O 1
ATOM 1951 N N . ALA A 1 254 ? 7.274 -14.479 -20.882 1.00 81.81 254 ALA A N 1
ATOM 1952 C CA . ALA A 1 254 ? 8.582 -14.164 -21.452 1.00 81.81 254 ALA A CA 1
ATOM 1953 C C . ALA A 1 254 ? 9.756 -14.523 -20.522 1.00 81.81 254 ALA A C 1
ATOM 1955 O O . ALA A 1 254 ? 10.854 -14.780 -21.010 1.00 81.81 254 ALA A O 1
ATOM 1956 N N . ALA A 1 255 ? 9.533 -14.523 -19.205 1.00 71.81 255 ALA A N 1
ATOM 1957 C CA . ALA A 1 255 ? 10.573 -14.725 -18.200 1.00 71.81 255 ALA A CA 1
ATOM 1958 C C . ALA A 1 255 ? 10.891 -16.199 -17.911 1.00 71.81 255 ALA A C 1
ATOM 1960 O O . ALA A 1 255 ? 11.957 -16.472 -17.370 1.00 71.81 255 ALA A O 1
ATOM 1961 N N . LEU A 1 256 ? 10.006 -17.145 -18.251 1.00 60.88 256 LEU A N 1
ATOM 1962 C CA . LEU A 1 256 ? 10.245 -18.568 -17.997 1.00 60.88 256 LEU A CA 1
ATOM 1963 C C . LEU A 1 256 ? 11.437 -19.080 -18.832 1.00 60.88 256 LEU A C 1
ATOM 1965 O O . LEU A 1 256 ? 11.322 -19.182 -20.059 1.00 60.88 256 LEU A O 1
ATOM 1969 N N . PRO A 1 257 ? 12.565 -19.470 -18.202 1.00 54.72 257 PRO A N 1
ATOM 1970 C CA . PRO A 1 257 ? 13.523 -20.329 -18.874 1.00 54.72 257 PRO A CA 1
ATOM 1971 C C . PRO A 1 257 ? 12.835 -21.671 -19.173 1.00 54.72 257 PRO A C 1
ATOM 1973 O O . PRO A 1 257 ? 11.857 -22.043 -18.522 1.00 54.72 257 PRO A O 1
ATOM 1976 N N . GLY A 1 258 ? 13.318 -22.399 -20.184 1.00 53.81 258 GLY A N 1
ATOM 1977 C CA . GLY A 1 258 ? 12.813 -23.739 -20.509 1.00 53.81 258 GLY A CA 1
ATOM 1978 C C . GLY A 1 258 ? 12.757 -24.679 -19.285 1.00 53.81 258 GLY A C 1
ATOM 1979 O O . GLY A 1 258 ? 13.340 -24.370 -18.248 1.00 53.81 258 GLY A O 1
ATOM 1980 N N . PRO A 1 259 ? 12.054 -25.824 -19.390 1.00 49.47 259 PRO A N 1
ATOM 1981 C CA . PRO A 1 259 ? 11.702 -26.683 -18.256 1.00 49.47 259 PRO A CA 1
ATOM 1982 C C . PRO A 1 259 ? 12.872 -26.920 -17.287 1.00 49.47 259 PRO A C 1
ATOM 1984 O O . PRO A 1 259 ? 13.936 -27.397 -17.679 1.00 49.47 259 PRO A O 1
ATOM 1987 N N . LEU A 1 260 ? 12.657 -26.563 -16.017 1.00 50.16 260 LEU A N 1
ATOM 1988 C CA . LEU A 1 260 ? 13.603 -26.769 -14.924 1.00 50.16 260 LEU A CA 1
ATOM 1989 C C . LEU A 1 260 ? 13.600 -28.252 -14.525 1.00 50.16 260 LEU A C 1
ATOM 1991 O O . LEU A 1 260 ? 12.688 -28.724 -13.850 1.00 50.16 260 LEU A O 1
ATOM 1995 N N . ASP A 1 261 ? 14.638 -28.988 -14.914 1.00 45.53 261 ASP A N 1
ATOM 1996 C CA . ASP A 1 261 ? 14.785 -30.431 -14.658 1.00 45.53 261 ASP A CA 1
ATOM 1997 C C . ASP A 1 261 ? 15.114 -30.803 -13.185 1.00 45.53 261 ASP A C 1
ATOM 1999 O O . ASP A 1 261 ? 15.612 -31.899 -12.922 1.00 45.53 261 ASP A O 1
ATOM 2003 N N . SER A 1 262 ? 14.864 -29.944 -12.182 1.00 46.22 262 SER A N 1
ATOM 2004 C CA . SER A 1 262 ? 15.177 -30.292 -10.782 1.00 46.22 262 SER A CA 1
ATOM 2005 C C . SER A 1 262 ? 14.284 -29.620 -9.720 1.00 46.22 262 SER A C 1
ATOM 2007 O O . SER A 1 262 ? 14.327 -28.401 -9.572 1.00 46.22 262 SER A O 1
ATOM 2009 N N . PRO A 1 263 ? 13.546 -30.393 -8.893 1.00 46.16 263 PRO A N 1
ATOM 2010 C CA . PRO A 1 263 ? 12.639 -29.877 -7.856 1.00 46.16 263 PRO A CA 1
ATOM 2011 C C . PRO A 1 263 ? 13.330 -29.365 -6.573 1.00 46.16 263 PRO A C 1
ATOM 2013 O O . PRO A 1 263 ? 12.651 -29.070 -5.591 1.00 46.16 263 PRO A O 1
ATOM 2016 N N . HIS A 1 264 ? 14.665 -29.271 -6.539 1.00 40.81 264 HIS A N 1
ATOM 2017 C CA . HIS A 1 264 ? 15.418 -28.894 -5.330 1.00 40.81 264 HIS A CA 1
ATOM 2018 C C . HIS A 1 264 ? 16.493 -27.816 -5.542 1.00 40.81 264 HIS A C 1
ATOM 2020 O O . HIS A 1 264 ? 17.298 -27.577 -4.643 1.00 40.81 264 HIS A O 1
ATOM 2026 N N . ALA A 1 265 ? 16.533 -27.153 -6.699 1.00 45.16 265 ALA A N 1
ATOM 2027 C CA . ALA A 1 265 ? 17.446 -26.032 -6.892 1.00 45.16 265 ALA A CA 1
ATOM 2028 C C . ALA A 1 265 ? 16.916 -24.788 -6.157 1.00 45.16 265 ALA A C 1
ATOM 2030 O O . ALA A 1 265 ? 15.817 -24.313 -6.431 1.00 45.16 265 ALA A O 1
ATOM 2031 N N . THR A 1 266 ? 17.697 -24.254 -5.216 1.00 49.91 266 THR A N 1
ATOM 2032 C CA . THR A 1 266 ? 17.519 -22.880 -4.735 1.00 49.91 266 THR A CA 1
ATOM 2033 C C . THR A 1 266 ? 17.696 -21.937 -5.917 1.00 49.91 266 THR A C 1
ATOM 2035 O O . THR A 1 266 ? 18.783 -21.880 -6.493 1.00 49.91 266 THR A O 1
ATOM 2038 N N . ILE A 1 267 ? 16.622 -21.239 -6.267 1.00 48.12 267 ILE A N 1
ATOM 2039 C CA . ILE A 1 267 ? 16.538 -20.285 -7.370 1.00 48.12 267 ILE A CA 1
ATOM 2040 C C . ILE A 1 267 ? 17.626 -19.205 -7.204 1.00 48.12 267 ILE A C 1
ATOM 2042 O O . ILE A 1 267 ? 17.603 -18.479 -6.204 1.00 48.12 267 ILE A O 1
ATOM 2046 N N . PRO A 1 268 ? 18.616 -19.090 -8.111 1.00 55.66 268 PRO A N 1
ATOM 2047 C CA . PRO A 1 268 ? 19.562 -17.985 -8.071 1.00 55.66 268 PRO A CA 1
ATOM 2048 C C . PRO A 1 268 ? 18.833 -16.639 -8.283 1.00 55.66 268 PRO A C 1
ATOM 2050 O O . PRO A 1 268 ? 17.814 -16.596 -8.971 1.00 55.66 268 PRO A O 1
ATOM 2053 N N . PRO A 1 269 ? 19.371 -15.511 -7.776 1.00 49.81 269 PRO A N 1
ATOM 2054 C CA . PRO A 1 269 ? 18.806 -14.158 -7.939 1.00 49.81 269 PRO A CA 1
ATOM 2055 C C . PRO A 1 269 ? 18.575 -13.682 -9.390 1.00 49.81 269 PRO A C 1
ATOM 2057 O O . PRO A 1 269 ? 18.135 -12.558 -9.598 1.00 49.81 269 PRO A O 1
ATOM 2060 N N . SER A 1 270 ? 18.899 -14.503 -10.391 1.00 53.19 270 SER A N 1
ATOM 2061 C CA . SER A 1 270 ? 18.781 -14.238 -11.825 1.00 53.19 270 SER A CA 1
ATOM 2062 C C . SER A 1 270 ? 17.442 -14.663 -12.455 1.00 53.19 270 SER A C 1
ATOM 2064 O O . SER A 1 270 ? 17.354 -14.672 -13.678 1.00 53.19 270 SER A O 1
ATOM 2066 N N . GLU A 1 271 ? 16.427 -15.065 -11.680 1.00 70.12 271 GLU A N 1
ATOM 2067 C CA . GLU A 1 271 ? 15.204 -15.703 -12.220 1.00 70.12 271 GLU A CA 1
ATOM 2068 C C . GLU A 1 271 ? 13.944 -14.820 -12.320 1.00 70.12 271 GLU A C 1
ATOM 2070 O O . GLU A 1 271 ? 12.903 -15.305 -12.760 1.00 70.12 271 GLU A O 1
ATOM 2075 N N . PHE A 1 272 ? 13.995 -13.533 -11.968 1.00 79.00 272 PHE A N 1
ATOM 2076 C CA . PHE A 1 272 ? 12.876 -12.613 -12.229 1.00 79.00 272 PHE A CA 1
ATOM 2077 C C . PHE A 1 272 ? 13.282 -11.533 -13.232 1.00 79.00 272 PHE A C 1
ATOM 2079 O O . PHE A 1 272 ? 14.448 -11.141 -13.320 1.00 79.00 272 PHE A O 1
ATOM 2086 N N . LEU A 1 273 ? 12.312 -11.058 -14.016 1.00 89.38 273 LEU A N 1
ATOM 2087 C CA . LEU A 1 273 ? 12.572 -10.034 -15.018 1.00 89.38 273 LEU A CA 1
ATOM 2088 C C . LEU A 1 273 ? 12.836 -8.696 -14.327 1.00 89.38 273 LEU A C 1
ATOM 2090 O O . LEU A 1 273 ? 12.027 -8.237 -13.521 1.00 89.38 273 LEU A O 1
ATOM 2094 N N . ARG A 1 274 ? 13.939 -8.047 -14.696 1.00 90.50 274 ARG A N 1
ATOM 2095 C CA . ARG A 1 274 ? 14.221 -6.667 -14.313 1.00 90.50 274 ARG A CA 1
ATOM 2096 C C . ARG A 1 274 ? 14.091 -5.752 -15.525 1.00 90.50 274 ARG A C 1
ATOM 2098 O O . ARG A 1 274 ? 14.708 -6.009 -16.555 1.00 90.50 274 ARG A O 1
ATOM 2105 N N . ILE A 1 275 ? 13.306 -4.689 -15.388 1.00 90.19 275 ILE A N 1
ATOM 2106 C CA . ILE A 1 275 ? 13.140 -3.636 -16.393 1.00 90.19 275 ILE A CA 1
ATOM 2107 C C . ILE A 1 275 ? 13.826 -2.380 -15.867 1.00 90.19 275 ILE A C 1
ATOM 2109 O O . ILE A 1 275 ? 13.428 -1.863 -14.827 1.00 90.19 275 ILE A O 1
ATOM 2113 N N . ASP A 1 276 ? 14.830 -1.877 -16.582 1.00 89.44 276 ASP A N 1
ATOM 2114 C CA . ASP A 1 276 ? 15.366 -0.536 -16.339 1.00 89.44 276 ASP A CA 1
ATOM 2115 C C . ASP A 1 276 ? 14.582 0.471 -17.188 1.00 89.44 276 ASP A C 1
ATOM 2117 O O . ASP A 1 276 ? 14.598 0.409 -18.420 1.00 89.44 276 ASP A O 1
ATOM 2121 N N . LEU A 1 277 ? 13.862 1.387 -16.536 1.00 85.06 277 LEU A N 1
ATOM 2122 C CA . LEU A 1 277 ? 13.049 2.387 -17.232 1.00 85.06 277 LEU A CA 1
ATOM 2123 C C . LEU A 1 277 ? 13.894 3.402 -18.014 1.00 85.06 277 LEU A C 1
ATOM 2125 O O . LEU A 1 277 ? 13.353 4.073 -18.892 1.00 85.06 277 LEU A O 1
ATOM 2129 N N . ARG A 1 278 ? 15.203 3.503 -17.745 1.00 81.75 278 ARG A N 1
ATOM 2130 C CA . ARG A 1 278 ? 16.117 4.379 -18.495 1.00 81.75 278 ARG A CA 1
ATOM 2131 C C . ARG A 1 278 ? 16.405 3.850 -19.894 1.00 81.75 278 ARG A C 1
ATOM 2133 O O . ARG A 1 278 ? 16.586 4.634 -20.820 1.00 81.75 278 ARG A O 1
ATOM 2140 N N . ASP A 1 279 ? 16.399 2.530 -20.057 1.00 78.31 279 ASP A N 1
ATOM 2141 C CA . ASP A 1 279 ? 16.884 1.890 -21.278 1.00 78.31 279 ASP A CA 1
ATOM 2142 C C . ASP A 1 279 ? 15.815 1.786 -22.376 1.00 78.31 279 ASP A C 1
ATOM 2144 O O . ASP A 1 279 ? 16.105 1.250 -23.447 1.00 78.31 279 ASP A O 1
ATOM 2148 N N . ALA A 1 280 ? 14.581 2.258 -22.120 1.00 70.31 280 ALA A N 1
ATOM 2149 C CA . ALA A 1 280 ? 13.406 2.190 -23.008 1.00 70.31 280 ALA A CA 1
ATOM 2150 C C . ALA A 1 280 ? 13.263 0.844 -23.754 1.00 70.31 280 ALA A C 1
ATOM 2152 O O . ALA A 1 280 ? 12.695 0.770 -24.848 1.00 70.31 280 ALA A O 1
ATOM 2153 N N . THR A 1 281 ? 13.820 -0.225 -23.180 1.00 75.12 281 THR A N 1
ATOM 2154 C CA . THR A 1 281 ? 14.018 -1.484 -23.884 1.00 75.12 281 THR A CA 1
ATOM 2155 C C . THR A 1 281 ? 12.650 -2.124 -24.074 1.00 75.12 281 THR A C 1
ATOM 2157 O O . THR A 1 281 ? 11.888 -2.215 -23.108 1.00 75.12 281 THR A O 1
ATOM 2160 N N . PRO A 1 282 ? 12.297 -2.561 -25.296 1.00 82.44 282 PRO A N 1
ATOM 2161 C CA . PRO A 1 282 ? 11.030 -3.233 -25.521 1.00 82.44 282 PRO A CA 1
ATOM 2162 C C . PRO A 1 282 ? 10.937 -4.491 -24.657 1.00 82.44 282 PRO A C 1
ATOM 2164 O O . PRO A 1 282 ? 11.739 -5.414 -24.795 1.00 82.44 282 PRO A O 1
ATOM 2167 N N . VAL A 1 283 ? 9.938 -4.532 -23.781 1.00 87.75 283 VAL A N 1
ATOM 2168 C CA . VAL A 1 283 ? 9.636 -5.684 -22.930 1.00 87.75 283 VAL A CA 1
ATOM 2169 C C . VAL A 1 283 ? 8.250 -6.197 -23.294 1.00 87.75 283 VAL A C 1
ATOM 2171 O O . VAL A 1 283 ? 7.318 -5.414 -23.467 1.00 87.75 283 VAL A O 1
ATOM 2174 N N . SER A 1 284 ? 8.099 -7.518 -23.425 1.00 90.75 284 SER A N 1
ATOM 2175 C CA . SER A 1 284 ? 6.788 -8.122 -23.680 1.00 90.75 284 SER A CA 1
ATOM 2176 C C . SER A 1 284 ? 5.798 -7.720 -22.585 1.00 90.75 284 SER A C 1
ATOM 2178 O O . SER A 1 284 ? 6.085 -7.875 -21.402 1.00 90.75 284 SER A O 1
ATOM 2180 N N . GLY A 1 285 ? 4.642 -7.190 -22.983 1.00 90.88 285 GLY A N 1
ATOM 2181 C CA . GLY A 1 285 ? 3.615 -6.709 -22.058 1.00 90.88 285 GLY A CA 1
ATOM 2182 C C . GLY A 1 285 ? 3.772 -5.256 -21.611 1.00 90.88 285 GLY A C 1
ATOM 2183 O O . GLY A 1 285 ? 2.801 -4.705 -21.103 1.00 90.88 285 GLY A O 1
ATOM 2184 N N . LEU A 1 286 ? 4.929 -4.618 -21.831 1.00 93.06 286 LEU A N 1
ATOM 2185 C CA . LEU A 1 286 ? 5.128 -3.193 -21.560 1.00 93.06 286 LEU A CA 1
ATOM 2186 C C . LEU A 1 286 ? 4.648 -2.355 -22.751 1.00 93.06 286 LEU A C 1
ATOM 2188 O O . LEU A 1 286 ? 5.107 -2.526 -23.881 1.00 93.06 286 LEU A O 1
ATOM 2192 N N . ARG A 1 287 ? 3.764 -1.396 -22.479 1.00 92.50 287 ARG A N 1
ATOM 2193 C CA . ARG A 1 287 ? 3.401 -0.315 -23.398 1.00 92.50 287 ARG A CA 1
ATOM 2194 C C . ARG A 1 287 ? 3.478 1.028 -22.685 1.00 92.50 287 ARG A C 1
ATOM 2196 O O . ARG A 1 287 ? 3.127 1.134 -21.512 1.00 92.50 287 ARG A O 1
ATOM 2203 N N . TRP A 1 288 ? 3.887 2.045 -23.424 1.00 89.56 288 TRP A N 1
ATOM 2204 C CA . TRP A 1 288 ? 3.871 3.426 -22.963 1.00 89.56 288 TRP A CA 1
ATOM 2205 C C . TRP A 1 288 ? 2.590 4.107 -23.431 1.00 89.56 288 TRP A C 1
ATOM 2207 O O . TRP A 1 288 ? 2.177 3.931 -24.579 1.00 89.56 288 TRP A O 1
ATOM 2217 N N . LEU A 1 289 ? 1.953 4.850 -22.531 1.00 86.88 289 LEU A N 1
ATOM 2218 C CA . LEU A 1 289 ? 0.870 5.768 -22.856 1.00 86.88 289 LEU A CA 1
ATOM 2219 C C . LEU A 1 289 ? 1.377 7.189 -22.638 1.00 86.88 289 LEU A C 1
ATOM 2221 O O . LEU A 1 289 ? 1.748 7.545 -21.517 1.00 86.88 289 LEU A O 1
ATOM 2225 N N . ASP A 1 290 ? 1.390 7.977 -23.707 1.00 82.88 290 ASP A N 1
ATOM 2226 C CA . ASP A 1 290 ? 1.717 9.395 -23.623 1.00 82.88 290 ASP A CA 1
ATOM 2227 C C . ASP A 1 290 ? 0.597 10.129 -22.886 1.00 82.88 290 ASP A C 1
ATOM 2229 O O . ASP A 1 290 ? -0.589 9.916 -23.162 1.00 82.88 290 ASP A O 1
ATOM 2233 N N . LEU A 1 291 ? 0.982 11.002 -21.961 1.00 75.50 291 LEU A N 1
ATOM 2234 C CA . LEU A 1 291 ? 0.050 11.929 -21.336 1.00 75.50 291 LEU A CA 1
ATOM 2235 C C . LEU A 1 291 ? -0.210 13.107 -22.284 1.00 75.50 291 LEU A C 1
ATOM 2237 O O . LEU A 1 291 ? 0.686 13.589 -22.983 1.00 75.50 291 LEU A O 1
ATOM 2241 N N . GLY A 1 292 ? -1.455 13.572 -22.328 1.00 75.50 292 GLY A N 1
ATOM 2242 C CA . GLY A 1 292 ? -1.834 14.767 -23.071 1.00 75.50 292 GLY A CA 1
ATOM 2243 C C . GLY A 1 292 ? -1.125 16.022 -22.536 1.00 75.50 292 GLY A C 1
ATOM 2244 O O . GLY A 1 292 ? -0.701 16.060 -21.385 1.00 75.50 292 GLY A O 1
ATOM 2245 N N . PRO A 1 293 ? -1.039 17.105 -23.329 1.00 73.69 293 PRO A N 1
ATOM 2246 C CA . PRO A 1 293 ? -0.307 18.320 -22.948 1.00 73.69 293 PRO A CA 1
ATOM 2247 C C . PRO A 1 293 ? -0.862 19.042 -21.705 1.00 73.69 293 PRO A C 1
ATOM 2249 O O . PRO A 1 293 ? -0.163 19.866 -21.122 1.00 73.69 293 PRO A O 1
ATOM 2252 N N . GLU A 1 294 ? -2.104 18.749 -21.315 1.00 75.12 294 GLU A N 1
ATOM 2253 C CA . GLU A 1 294 ? -2.781 19.320 -20.140 1.00 75.12 294 GLU A CA 1
ATOM 2254 C C . GLU A 1 294 ? -2.752 18.383 -18.916 1.00 75.12 294 GLU A C 1
ATOM 2256 O O . GLU A 1 294 ? -3.214 18.749 -17.832 1.00 75.12 294 GLU A O 1
ATOM 2261 N N . GLU A 1 295 ? -2.252 17.156 -19.083 1.00 73.00 295 GLU A N 1
ATOM 2262 C CA . GLU A 1 295 ? -2.168 16.158 -18.022 1.00 73.00 295 GLU A CA 1
ATOM 2263 C C . GLU A 1 295 ? -0.840 16.320 -17.281 1.00 73.00 295 GLU A C 1
ATOM 2265 O O . GLU A 1 295 ? 0.238 16.257 -17.869 1.00 73.00 295 GLU A O 1
ATOM 2270 N N . ASP A 1 296 ? -0.921 16.555 -15.972 1.00 72.19 296 ASP A N 1
ATOM 2271 C CA . ASP A 1 296 ? 0.257 16.684 -15.124 1.00 72.19 296 ASP A CA 1
ATOM 2272 C C . ASP A 1 296 ? 0.586 15.311 -14.504 1.00 72.19 296 ASP A C 1
ATOM 2274 O O . ASP A 1 296 ? -0.189 14.821 -13.676 1.00 72.19 296 ASP A O 1
ATOM 2278 N N . PRO A 1 297 ? 1.700 14.658 -14.889 1.00 65.19 297 PRO A N 1
ATOM 2279 C CA . PRO A 1 297 ? 2.100 13.364 -14.333 1.00 65.19 297 PRO A CA 1
ATOM 2280 C C . PRO A 1 297 ? 2.293 13.413 -12.813 1.00 65.19 297 PRO A C 1
ATOM 2282 O O . PRO A 1 297 ? 1.951 12.457 -12.124 1.00 65.19 297 PRO A O 1
ATOM 2285 N N . ASP A 1 298 ? 2.766 14.541 -12.269 1.00 68.31 298 ASP A N 1
ATOM 2286 C CA . ASP A 1 298 ? 2.987 14.711 -10.824 1.00 68.31 298 ASP A CA 1
ATOM 2287 C C . ASP A 1 298 ? 1.668 14.800 -10.038 1.00 68.31 298 ASP A C 1
ATOM 2289 O O . ASP A 1 298 ? 1.635 14.791 -8.802 1.00 68.31 298 ASP A O 1
ATOM 2293 N N . ALA A 1 299 ? 0.566 14.912 -10.772 1.00 70.94 299 ALA A N 1
ATOM 2294 C CA . ALA A 1 299 ? -0.781 15.100 -10.284 1.00 70.94 299 ALA A CA 1
ATOM 2295 C C . ALA A 1 299 ? -1.633 13.819 -10.447 1.00 70.94 299 ALA A C 1
ATOM 2297 O O . ALA A 1 299 ? -2.821 13.807 -10.095 1.00 70.94 299 ALA A O 1
ATOM 2298 N N . VAL A 1 300 ? -1.032 12.733 -10.946 1.00 73.44 300 VAL A N 1
ATOM 2299 C CA . VAL A 1 300 ? -1.615 11.389 -11.014 1.00 73.44 300 VAL A CA 1
ATOM 2300 C C . VAL A 1 300 ? -1.572 10.767 -9.617 1.00 73.44 300 VAL A C 1
ATOM 2302 O O . VAL A 1 300 ? -0.510 10.619 -9.020 1.00 73.44 300 VAL A O 1
ATOM 2305 N N . GLN A 1 301 ? -2.732 10.402 -9.071 1.00 73.56 301 GLN A N 1
ATOM 2306 C CA . GLN A 1 301 ? -2.822 9.657 -7.814 1.00 73.56 301 GLN A CA 1
ATOM 2307 C C . GLN A 1 301 ? -3.752 8.461 -7.974 1.00 73.56 301 GLN A C 1
ATOM 2309 O O . GLN A 1 301 ? -4.920 8.595 -8.344 1.00 73.56 301 GLN A O 1
ATOM 2314 N N . PHE A 1 302 ? -3.265 7.272 -7.646 1.00 73.69 302 PHE A N 1
ATOM 2315 C CA . PHE A 1 302 ? -4.084 6.067 -7.639 1.00 73.69 302 PHE A CA 1
ATOM 2316 C C . PHE A 1 302 ? -4.704 5.888 -6.254 1.00 73.69 302 PHE A C 1
ATOM 2318 O O . PHE A 1 302 ? -4.008 5.652 -5.269 1.00 73.69 302 PHE A O 1
ATOM 2325 N N . VAL A 1 303 ? -6.027 6.012 -6.162 1.00 66.06 303 VAL A N 1
ATOM 2326 C CA . VAL A 1 303 ? -6.755 6.044 -4.875 1.00 66.06 303 VAL A CA 1
ATOM 2327 C C . VAL A 1 303 ? -7.448 4.721 -4.537 1.00 66.06 303 VAL A C 1
ATOM 2329 O O . VAL A 1 303 ? -8.145 4.616 -3.528 1.00 66.06 303 VAL A O 1
ATOM 2332 N N . GLY A 1 304 ? -7.282 3.706 -5.384 1.00 61.41 304 GLY A N 1
ATOM 2333 C CA . GLY A 1 304 ? -7.745 2.347 -5.134 1.00 61.41 304 GLY A CA 1
ATOM 2334 C C . GLY A 1 304 ? -7.766 1.491 -6.401 1.00 61.41 304 GLY A C 1
ATOM 2335 O O . GLY A 1 304 ? -7.466 1.994 -7.489 1.00 61.41 304 GLY A O 1
ATOM 2336 N N . PRO A 1 305 ? -8.184 0.218 -6.282 1.00 58.62 305 PRO A N 1
ATOM 2337 C CA . PRO A 1 305 ? -8.347 -0.668 -7.427 1.00 58.62 305 PRO A CA 1
ATOM 2338 C C . PRO A 1 305 ? -9.263 -0.013 -8.463 1.00 58.62 305 PRO A C 1
ATOM 2340 O O . PRO A 1 305 ? -10.371 0.419 -8.132 1.00 58.62 305 PRO A O 1
ATOM 2343 N N . ASN A 1 306 ? -8.798 0.097 -9.709 1.00 60.34 306 ASN A N 1
ATOM 2344 C CA . ASN A 1 306 ? -9.519 0.730 -10.825 1.00 60.34 306 ASN A CA 1
ATOM 2345 C C . ASN A 1 306 ? -9.845 2.215 -10.710 1.00 60.34 306 ASN A C 1
ATOM 2347 O O . ASN A 1 306 ? -10.606 2.740 -11.533 1.00 60.34 306 ASN A O 1
ATOM 2351 N N . ARG A 1 307 ? -9.307 2.908 -9.708 1.00 62.00 307 ARG A N 1
ATOM 2352 C CA . ARG A 1 307 ? -9.634 4.309 -9.460 1.00 62.00 307 ARG A CA 1
ATOM 2353 C C . ARG A 1 307 ? -8.390 5.157 -9.594 1.00 62.00 307 ARG A C 1
ATOM 2355 O O . ARG A 1 307 ? -7.542 5.202 -8.703 1.00 62.00 307 ARG A O 1
ATOM 2362 N N . LEU A 1 308 ? -8.336 5.858 -10.716 1.00 64.25 308 LEU A N 1
ATOM 2363 C CA . LEU A 1 308 ? -7.360 6.890 -10.963 1.00 64.25 308 LEU A CA 1
ATOM 2364 C C . LEU A 1 308 ? -7.978 8.249 -10.626 1.00 64.25 308 LEU A C 1
ATOM 2366 O O . LEU A 1 308 ? -9.075 8.594 -11.071 1.00 64.25 308 LEU A O 1
ATOM 2370 N N . LEU A 1 309 ? -7.267 9.014 -9.812 1.00 59.38 309 LEU A N 1
ATOM 2371 C CA . LEU A 1 309 ? -7.550 10.412 -9.566 1.00 59.38 309 LEU A CA 1
ATOM 2372 C C . LEU A 1 309 ? -6.518 11.216 -10.358 1.00 59.38 309 LEU A C 1
ATOM 2374 O O . LEU A 1 309 ? -5.369 11.345 -9.944 1.00 59.38 309 LEU A O 1
ATOM 2378 N N . LEU A 1 310 ? -6.929 11.731 -11.517 1.00 56.69 310 LEU A N 1
ATOM 2379 C CA . LEU A 1 310 ? -6.144 12.720 -12.244 1.00 56.69 310 LEU A CA 1
ATOM 2380 C C . LEU A 1 310 ? -6.485 14.085 -11.655 1.00 56.69 310 LEU A C 1
ATOM 2382 O O . LEU A 1 310 ? -7.618 14.568 -11.772 1.00 56.69 310 LEU A O 1
ATOM 2386 N N . THR A 1 311 ? -5.520 14.705 -10.983 1.00 55.19 311 THR A N 1
ATOM 2387 C CA . THR A 1 311 ? -5.624 16.136 -10.705 1.00 55.19 311 THR A CA 1
ATOM 2388 C C . THR A 1 311 ? -5.060 16.890 -11.901 1.00 55.19 311 THR A C 1
ATOM 2390 O O . THR A 1 311 ? -3.958 16.612 -12.348 1.00 55.19 311 THR A O 1
ATOM 2393 N N . THR A 1 312 ? -5.831 17.802 -12.491 1.00 54.97 312 THR A N 1
ATOM 2394 C CA . THR A 1 312 ? -5.293 18.677 -13.540 1.00 54.97 312 THR A CA 1
ATOM 2395 C C . THR A 1 312 ? -4.421 19.756 -12.897 1.00 54.97 312 THR A C 1
ATOM 2397 O O . THR A 1 312 ? -4.644 20.124 -11.737 1.00 54.97 312 THR A O 1
ATOM 2400 N N . SER A 1 313 ? -3.491 20.329 -13.661 1.00 51.53 313 SER A N 1
ATOM 2401 C CA . SER A 1 313 ? -2.607 21.435 -13.244 1.00 51.53 313 SER A CA 1
ATOM 2402 C C . SER A 1 313 ? -3.344 22.606 -12.567 1.00 51.53 313 SER A C 1
ATOM 2404 O O . SER A 1 313 ? -2.809 23.242 -11.658 1.00 51.53 313 SER A O 1
ATOM 2406 N N . ASP A 1 314 ? -4.613 22.832 -12.922 1.00 53.91 314 ASP A N 1
ATOM 2407 C CA . ASP A 1 314 ? -5.459 23.883 -12.344 1.00 53.91 314 ASP A CA 1
ATOM 2408 C C . ASP A 1 314 ? -5.972 23.594 -10.910 1.00 53.91 314 ASP A C 1
ATOM 2410 O O . ASP A 1 314 ? -6.684 24.408 -10.327 1.00 53.91 314 ASP A O 1
ATOM 2414 N N . LYS A 1 315 ? -5.636 22.439 -10.305 1.00 52.00 315 LYS A N 1
ATOM 2415 C CA . LYS A 1 315 ? -5.967 21.986 -8.923 1.00 52.00 315 LYS A CA 1
ATOM 2416 C C . LYS A 1 315 ? -7.444 22.063 -8.485 1.00 52.00 315 LYS A C 1
ATOM 2418 O O . LYS A 1 315 ? -7.762 21.627 -7.379 1.00 52.00 315 LYS A O 1
ATOM 2423 N N . GLN A 1 316 ? -8.343 22.596 -9.309 1.00 43.75 316 GLN A N 1
ATOM 2424 C CA . GLN A 1 316 ? -9.766 22.787 -9.024 1.00 43.75 316 GLN A CA 1
ATOM 2425 C C . GLN A 1 316 ? -10.662 21.796 -9.772 1.00 43.75 316 GLN A C 1
ATOM 2427 O O . GLN A 1 316 ? -11.785 21.556 -9.333 1.00 43.75 316 GLN A O 1
ATOM 2432 N N . ALA A 1 317 ? -10.170 21.176 -10.847 1.00 44.41 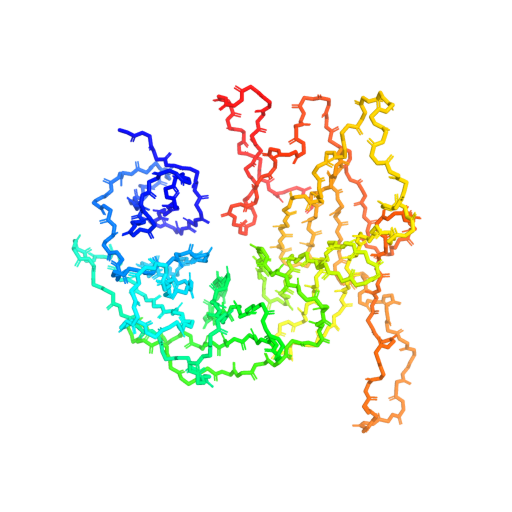317 ALA A N 1
ATOM 2433 C CA . ALA A 1 317 ? -10.879 20.132 -11.575 1.00 44.41 317 ALA A CA 1
ATOM 2434 C C . ALA A 1 317 ? -10.229 18.768 -11.303 1.00 44.41 317 ALA A C 1
ATOM 2436 O O . ALA A 1 317 ? -9.241 18.382 -11.920 1.00 44.41 317 ALA A O 1
ATOM 2437 N N . THR A 1 318 ? -10.779 18.014 -10.354 1.00 48.19 318 THR A N 1
ATOM 2438 C CA . THR A 1 318 ? -10.485 16.581 -10.255 1.00 48.19 318 THR A CA 1
ATOM 2439 C C . THR A 1 318 ? -11.293 15.870 -11.335 1.00 48.19 318 THR A C 1
ATOM 2441 O O . THR A 1 318 ? -12.518 15.784 -11.221 1.00 48.19 318 THR A O 1
ATOM 2444 N N . GLN A 1 319 ? -10.642 15.363 -12.382 1.00 46.00 319 GLN A N 1
ATOM 2445 C CA . GLN A 1 319 ? -11.311 14.466 -13.319 1.00 46.00 319 GLN A CA 1
ATOM 2446 C C . GLN A 1 319 ? -11.176 13.032 -12.802 1.00 46.00 319 GLN A C 1
ATOM 2448 O O . GLN A 1 319 ? -10.078 12.515 -12.602 1.00 46.00 319 GLN A O 1
ATOM 2453 N N . GLN A 1 320 ? -12.312 12.381 -12.553 1.00 46.94 320 GLN A N 1
ATOM 2454 C CA . GLN A 1 320 ? -12.340 10.944 -12.295 1.00 46.94 320 GLN A CA 1
ATOM 2455 C C . GLN A 1 320 ? -12.253 10.218 -13.638 1.00 46.94 320 GLN A C 1
ATOM 2457 O O . GLN A 1 320 ? -13.264 10.029 -14.316 1.00 46.94 320 GLN A O 1
ATOM 2462 N N . ALA A 1 321 ? -11.046 9.823 -14.030 1.00 48.72 321 ALA A N 1
ATOM 2463 C CA . ALA A 1 321 ? -10.856 8.893 -15.131 1.00 48.72 321 ALA A CA 1
ATOM 2464 C C . ALA A 1 321 ? -10.919 7.467 -14.573 1.00 48.72 321 ALA A C 1
ATOM 2466 O O . ALA A 1 321 ? -10.184 7.091 -13.661 1.00 48.72 321 ALA A O 1
ATOM 2467 N N . TRP A 1 322 ? -11.837 6.660 -15.093 1.00 47.91 322 TRP A N 1
ATOM 2468 C CA . TRP A 1 322 ? -11.897 5.247 -14.746 1.00 47.91 322 TRP A CA 1
ATOM 2469 C C . TRP A 1 322 ? -10.864 4.499 -15.584 1.00 47.91 322 TRP A C 1
ATOM 2471 O O . TRP A 1 322 ? -10.869 4.646 -16.804 1.00 47.91 322 TRP A O 1
ATOM 2481 N N . LEU A 1 323 ? -10.098 3.588 -14.976 1.00 51.25 323 LEU A N 1
ATOM 2482 C CA . LEU A 1 323 ? -9.288 2.590 -15.698 1.00 51.25 323 LEU A CA 1
ATOM 2483 C C . LEU A 1 323 ? -10.149 1.575 -16.487 1.00 51.25 323 LEU A C 1
ATOM 2485 O O . LEU A 1 323 ? -9.680 0.513 -16.863 1.00 51.25 323 LEU A O 1
ATOM 2489 N N . LYS A 1 324 ? -11.416 1.892 -16.787 1.00 41.94 324 LYS A N 1
ATOM 2490 C CA . LYS A 1 324 ? -12.374 1.030 -17.498 1.00 41.94 324 LYS A CA 1
ATOM 2491 C C . LYS A 1 324 ? -11.970 0.705 -18.947 1.00 41.94 324 LYS A C 1
ATOM 2493 O O . LYS A 1 324 ? -12.730 0.015 -19.619 1.00 41.94 324 LYS A O 1
ATOM 2498 N N . ALA A 1 325 ? -10.843 1.221 -19.439 1.00 40.03 325 ALA A N 1
ATOM 2499 C CA . ALA A 1 325 ? -10.451 1.148 -20.845 1.00 40.03 325 ALA A CA 1
ATOM 2500 C C . ALA A 1 325 ? -8.953 0.880 -21.100 1.00 40.03 325 ALA A C 1
ATOM 2502 O O . ALA A 1 325 ? -8.533 0.991 -22.252 1.00 40.03 325 ALA A O 1
ATOM 2503 N N . ILE A 1 326 ? -8.154 0.553 -20.075 1.00 47.78 326 ILE A N 1
ATOM 2504 C CA . ILE A 1 326 ? -6.746 0.148 -20.256 1.00 47.78 326 ILE A CA 1
ATOM 2505 C C . ILE A 1 326 ? -6.674 -1.374 -20.338 1.00 47.78 326 ILE A C 1
ATOM 2507 O O . ILE A 1 326 ? -7.204 -2.029 -19.421 1.00 47.78 326 ILE A O 1
#